Protein AF-0000000084526349 (afdb_homodimer)

InterPro domains:
  IPR029068 Glyoxalase/Bleomycin resistance protein/Dihydroxybiphenyl dioxygenase [G3DSA:3.10.180.10] (2-125)
  IPR029068 Glyoxalase/Bleomycin resistance protein/Dihydroxybiphenyl dioxygenase [SSF54593] (5-124)
  IPR037523 Vicinal oxygen chelate (VOC), core domain [PS51819] (1-124)
  IPR041581 Glyoxalase-like domain, group 6 [PF18029] (4-122)

Structure (mmCIF, N/CA/C/O backbone):
data_AF-0000000084526349-model_v1
#
loop_
_entity.id
_entity.type
_entity.pdbx_description
1 polymer 'Putative enzyme'
#
loop_
_atom_site.group_PDB
_atom_site.id
_atom_site.type_symbol
_atom_site.label_atom_id
_atom_site.label_alt_id
_atom_site.label_comp_id
_atom_site.label_asym_id
_atom_site.label_entity_id
_atom_site.label_seq_id
_atom_site.pdbx_PDB_ins_code
_atom_site.Cartn_x
_atom_site.Cartn_y
_atom_site.Cartn_z
_atom_site.occupancy
_atom_site.B_iso_or_equiv
_atom_site.auth_seq_id
_atom_site.auth_comp_id
_atom_site.auth_asym_id
_atom_site.auth_atom_id
_atom_site.pdbx_PDB_model_num
ATOM 1 N N . MET A 1 1 ? -4.211 15.922 -7.984 1 93.88 1 MET A N 1
ATOM 2 C CA . MET A 1 1 ? -3.645 14.992 -7.008 1 93.88 1 MET A CA 1
ATOM 3 C C . MET A 1 1 ? -2.973 13.812 -7.695 1 93.88 1 MET A C 1
ATOM 5 O O . MET A 1 1 ? -3.432 13.359 -8.75 1 93.88 1 MET A O 1
ATOM 9 N N . LYS A 1 2 ? -1.864 13.344 -7.176 1 95.06 2 LYS A N 1
ATOM 10 C CA . LYS A 1 2 ? -1.176 12.148 -7.641 1 95.06 2 LYS A CA 1
ATOM 11 C C . LYS A 1 2 ? -0.91 11.18 -6.492 1 95.06 2 LYS A C 1
ATOM 13 O O . LYS A 1 2 ? -0.747 11.602 -5.344 1 95.06 2 LYS A O 1
ATOM 18 N N . MET A 1 3 ? -0.932 9.914 -6.789 1 97.25 3 MET A N 1
ATOM 19 C CA . MET A 1 3 ? -0.701 8.883 -5.781 1 97.25 3 MET A CA 1
ATOM 20 C C . MET A 1 3 ? 0.27 7.824 -6.293 1 97.25 3 MET A C 1
ATOM 22 O O . MET A 1 3 ? 0.151 7.367 -7.434 1 97.25 3 MET A O 1
ATOM 26 N N . SER A 1 4 ? 1.256 7.52 -5.531 1 97.38 4 SER A N 1
ATOM 27 C CA . SER A 1 4 ? 2.186 6.434 -5.816 1 97.38 4 SER A CA 1
ATOM 28 C C . SER A 1 4 ? 2.318 5.492 -4.625 1 97.38 4 SER A C 1
ATOM 30 O O . SER A 1 4 ? 1.728 5.73 -3.568 1 97.38 4 SER A O 1
ATOM 32 N N . VAL A 1 5 ? 2.953 4.359 -4.797 1 98.75 5 VAL A N 1
ATOM 33 C CA . VAL A 1 5 ? 3.145 3.371 -3.74 1 98.75 5 VAL A CA 1
ATOM 34 C C . VAL A 1 5 ? 4.633 3.223 -3.436 1 98.75 5 VAL A C 1
ATOM 36 O O . VAL A 1 5 ? 5.461 3.191 -4.348 1 98.75 5 VAL A O 1
ATOM 39 N N . THR A 1 6 ? 4.941 3.152 -2.211 1 98.81 6 THR A N 1
ATOM 40 C CA . THR A 1 6 ? 6.281 2.809 -1.755 1 98.81 6 THR A CA 1
ATOM 41 C C . THR A 1 6 ? 6.25 1.584 -0.846 1 98.81 6 THR A C 1
ATOM 43 O O . THR A 1 6 ? 5.359 1.454 -0.003 1 98.81 6 THR A O 1
ATOM 46 N N . ILE A 1 7 ? 7.172 0.688 -1.01 1 98.94 7 ILE A N 1
ATOM 47 C CA . ILE A 1 7 ? 7.277 -0.54 -0.228 1 98.94 7 ILE A CA 1
ATOM 48 C C . ILE A 1 7 ? 8.617 -0.57 0.507 1 98.94 7 ILE A C 1
ATOM 50 O O . ILE A 1 7 ? 9.672 -0.403 -0.107 1 98.94 7 ILE A O 1
ATOM 54 N N . ASP A 1 8 ? 8.586 -0.773 1.819 1 98.75 8 ASP A N 1
ATOM 55 C CA . ASP A 1 8 ? 9.797 -0.999 2.598 1 98.75 8 ASP A CA 1
ATOM 56 C C . ASP A 1 8 ? 10.375 -2.385 2.324 1 98.75 8 ASP A C 1
ATOM 58 O O . ASP A 1 8 ? 9.648 -3.375 2.297 1 98.75 8 ASP A O 1
ATOM 62 N N . VAL A 1 9 ? 11.633 -2.416 2.146 1 98.81 9 VAL A N 1
ATOM 63 C CA . VAL A 1 9 ? 12.383 -3.666 2.07 1 98.81 9 VAL A CA 1
ATOM 64 C C . VAL A 1 9 ? 13.617 -3.586 2.963 1 98.81 9 VAL A C 1
ATOM 66 O O . VAL A 1 9 ? 14.148 -2.5 3.195 1 98.81 9 VAL A O 1
ATOM 69 N N . PRO A 1 10 ? 14.078 -4.711 3.506 1 98.38 10 PRO A N 1
ATOM 70 C CA . PRO A 1 10 ? 15.273 -4.672 4.348 1 98.38 10 PRO A CA 1
ATOM 71 C C . PRO A 1 10 ? 16.547 -4.449 3.543 1 98.38 10 PRO A C 1
ATOM 73 O O . PRO A 1 10 ? 17.562 -4.008 4.094 1 98.38 10 PRO A O 1
ATOM 76 N N . ASP A 1 11 ? 16.469 -4.801 2.244 1 97.88 11 ASP A N 1
ATOM 77 C CA . ASP A 1 11 ? 17.594 -4.742 1.309 1 97.88 11 ASP A CA 1
ATOM 78 C C . ASP A 1 11 ? 17.109 -4.418 -0.104 1 97.88 11 ASP A C 1
ATOM 80 O O . ASP A 1 11 ? 16.266 -5.121 -0.655 1 97.88 11 ASP A O 1
ATOM 84 N N . LEU A 1 12 ? 17.703 -3.354 -0.682 1 98.5 12 LEU A N 1
ATOM 85 C CA . LEU A 1 12 ? 17.219 -2.902 -1.981 1 98.5 12 LEU A CA 1
ATOM 86 C C . LEU A 1 12 ? 17.5 -3.943 -3.059 1 98.5 12 LEU A C 1
ATOM 88 O O . LEU A 1 12 ? 16.688 -4.148 -3.959 1 98.5 12 LEU A O 1
ATOM 92 N N . SER A 1 13 ? 18.688 -4.555 -2.947 1 98.44 13 SER A N 1
ATOM 93 C CA . SER A 1 13 ? 19.047 -5.555 -3.953 1 98.44 13 SER A CA 1
ATOM 94 C C . SER A 1 13 ? 18.031 -6.699 -3.971 1 98.44 13 SER A C 1
ATOM 96 O O . SER A 1 13 ? 17.62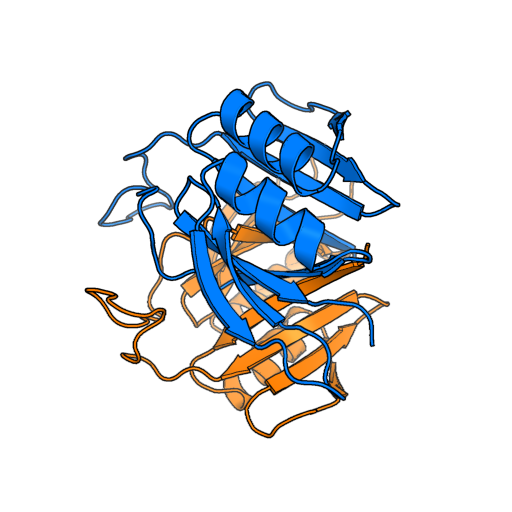5 -7.16 -5.039 1 98.44 13 SER A O 1
ATOM 98 N N . ALA A 1 14 ? 17.656 -7.156 -2.828 1 98.5 14 ALA A N 1
ATOM 99 C CA . ALA A 1 14 ? 16.672 -8.227 -2.727 1 98.5 14 ALA A CA 1
ATOM 100 C C . ALA A 1 14 ? 15.312 -7.773 -3.262 1 98.5 14 ALA A C 1
ATOM 102 O O . ALA A 1 14 ? 14.625 -8.531 -3.945 1 98.5 14 ALA A O 1
ATOM 103 N N . GLY A 1 15 ? 14.898 -6.52 -2.938 1 98.69 15 GLY A N 1
ATOM 104 C CA . GLY A 1 15 ? 13.648 -5.98 -3.439 1 98.69 15 GLY A CA 1
ATOM 105 C C . GLY A 1 15 ? 13.617 -5.848 -4.949 1 98.69 15 GLY A C 1
ATOM 106 O O . GLY A 1 15 ? 12.617 -6.184 -5.59 1 98.69 15 GLY A O 1
ATOM 107 N N . LEU A 1 16 ? 14.727 -5.355 -5.465 1 98.69 16 LEU A N 1
ATOM 108 C CA . LEU A 1 16 ? 14.867 -5.219 -6.91 1 98.69 16 LEU A CA 1
ATOM 109 C C . LEU A 1 16 ? 14.781 -6.578 -7.594 1 98.69 16 LEU A C 1
ATOM 111 O O . LEU A 1 16 ? 14.086 -6.723 -8.602 1 98.69 16 LEU A O 1
ATOM 115 N N . ALA A 1 17 ? 15.477 -7.551 -7.027 1 98.81 17 ALA A N 1
ATOM 116 C CA . ALA A 1 17 ? 15.477 -8.898 -7.598 1 98.81 17 ALA A CA 1
ATOM 117 C C . ALA A 1 17 ? 14.07 -9.484 -7.617 1 98.81 17 ALA A C 1
ATOM 119 O O . ALA A 1 17 ? 13.617 -9.992 -8.648 1 98.81 17 ALA A O 1
ATOM 120 N N . PHE A 1 18 ? 13.375 -9.328 -6.527 1 98.88 18 PHE A N 1
ATOM 121 C CA . PHE A 1 18 ? 12.031 -9.883 -6.457 1 98.88 18 PHE A CA 1
ATOM 122 C C . PHE A 1 18 ? 11.109 -9.195 -7.465 1 98.88 18 PHE A C 1
ATOM 124 O O . PHE A 1 18 ? 10.438 -9.859 -8.25 1 98.88 18 PHE A O 1
ATOM 131 N N . SER A 1 19 ? 11.047 -7.871 -7.457 1 98.75 19 SER A N 1
ATOM 132 C CA . SER A 1 19 ? 10.164 -7.098 -8.32 1 98.75 19 SER A CA 1
ATOM 133 C C . SER A 1 19 ? 10.461 -7.363 -9.797 1 98.75 19 SER A C 1
ATOM 135 O O . SER A 1 19 ? 9.547 -7.418 -10.617 1 98.75 19 SER A O 1
ATOM 137 N N . GLY A 1 20 ? 11.734 -7.457 -10.078 1 98.69 20 GLY A N 1
ATOM 138 C CA . GLY A 1 20 ? 12.141 -7.766 -11.438 1 98.69 20 GLY A CA 1
ATOM 139 C C . GLY A 1 20 ? 11.789 -9.18 -11.867 1 98.69 20 GLY A C 1
ATOM 140 O O . GLY A 1 20 ? 11.156 -9.375 -12.906 1 98.69 20 GLY A O 1
ATOM 141 N N . ASP A 1 21 ? 12.164 -10.18 -11.055 1 98.75 21 ASP A N 1
ATOM 142 C CA . ASP A 1 21 ? 11.977 -11.594 -11.383 1 98.75 21 ASP A CA 1
ATOM 143 C C . ASP A 1 21 ? 10.5 -11.945 -11.492 1 98.75 21 ASP A C 1
ATOM 145 O O . ASP A 1 21 ? 10.102 -12.75 -12.336 1 98.75 21 ASP A O 1
ATOM 149 N N . VAL A 1 22 ? 9.68 -11.367 -10.688 1 98.81 22 VAL A N 1
ATOM 150 C CA . VAL A 1 22 ? 8.289 -11.805 -10.602 1 98.81 22 VAL A CA 1
ATOM 151 C C . VAL A 1 22 ? 7.438 -10.992 -11.578 1 98.81 22 VAL A C 1
ATOM 153 O O . VAL A 1 22 ? 6.578 -11.547 -12.273 1 98.81 22 VAL A O 1
ATOM 156 N N . PHE A 1 23 ? 7.715 -9.625 -11.656 1 98.5 23 PHE A N 1
ATOM 157 C CA . PHE A 1 23 ? 6.766 -8.781 -12.367 1 98.5 23 PHE A CA 1
ATOM 158 C C . PHE A 1 23 ? 7.445 -8.078 -13.539 1 98.5 23 PHE A C 1
ATOM 160 O O . PHE A 1 23 ? 6.777 -7.441 -14.359 1 98.5 23 PHE A O 1
ATOM 167 N N . GLY A 1 24 ? 8.781 -8.109 -13.602 1 98.5 24 GLY A N 1
ATOM 168 C CA . GLY A 1 24 ? 9.5 -7.5 -14.711 1 98.5 24 GLY A CA 1
ATOM 169 C C . GLY A 1 24 ? 9.773 -6.023 -14.5 1 98.5 24 GLY A C 1
ATOM 170 O O . GLY A 1 24 ? 10.062 -5.301 -15.453 1 98.5 24 GLY A O 1
ATOM 171 N N . PHE A 1 25 ? 9.703 -5.547 -13.281 1 98.69 25 PHE A N 1
ATOM 172 C CA . PHE A 1 25 ? 10.031 -4.156 -12.984 1 98.69 25 PHE A CA 1
ATOM 173 C C . PHE A 1 25 ? 11.508 -3.885 -13.242 1 98.69 25 PHE A C 1
ATOM 175 O O . PHE A 1 25 ? 12.352 -4.746 -12.984 1 98.69 25 PHE A O 1
ATOM 182 N N . THR A 1 26 ? 11.781 -2.648 -13.656 1 98.56 26 THR A N 1
ATOM 183 C CA . THR A 1 26 ? 13.156 -2.191 -13.828 1 98.56 26 THR A CA 1
ATOM 184 C C . THR A 1 26 ? 13.375 -0.867 -13.102 1 98.56 26 THR A C 1
ATOM 186 O O . THR A 1 26 ? 12.43 -0.116 -12.867 1 98.56 26 THR A O 1
ATOM 189 N N . GLU A 1 27 ? 14.586 -0.583 -12.703 1 98.62 27 GLU A N 1
ATOM 190 C CA . GLU A 1 27 ? 14.914 0.675 -12.039 1 98.62 27 GLU A CA 1
ATOM 191 C C . GLU A 1 27 ? 14.82 1.851 -13.008 1 98.62 27 GLU A C 1
ATOM 193 O O . GLU A 1 27 ? 15.484 1.858 -14.047 1 98.62 27 GLU A O 1
ATOM 198 N N . ARG A 1 28 ? 14.039 2.744 -12.68 1 98.56 28 ARG A N 1
ATOM 199 C CA . ARG A 1 28 ? 13.891 3.961 -13.469 1 98.56 28 ARG A CA 1
ATOM 200 C C . ARG A 1 28 ? 14.758 5.086 -12.914 1 98.56 28 ARG A C 1
ATOM 202 O O . ARG A 1 28 ? 15.281 5.902 -13.68 1 98.56 28 ARG A O 1
ATOM 209 N N . ALA A 1 29 ? 14.828 5.215 -11.609 1 98.5 29 ALA A N 1
ATOM 210 C CA . ALA A 1 29 ? 15.578 6.273 -10.938 1 98.5 29 ALA A CA 1
ATOM 211 C C . ALA A 1 29 ? 15.969 5.855 -9.523 1 98.5 29 ALA A C 1
ATOM 213 O O . ALA A 1 29 ? 15.383 4.934 -8.953 1 98.5 29 ALA A O 1
ATOM 214 N N . ARG A 1 30 ? 17 6.465 -8.984 1 98.38 30 ARG A N 1
ATOM 215 C CA . ARG A 1 30 ? 17.453 6.32 -7.609 1 98.38 30 ARG A CA 1
ATOM 216 C C . ARG A 1 30 ? 17.781 7.676 -6.996 1 98.38 30 ARG A C 1
ATOM 218 O O . ARG A 1 30 ? 18.953 8.039 -6.859 1 98.38 30 ARG A O 1
ATOM 225 N N . PRO A 1 31 ? 16.703 8.398 -6.609 1 96.81 31 PRO A N 1
ATOM 226 C CA . PRO A 1 31 ? 16.906 9.773 -6.133 1 96.81 31 PRO A CA 1
ATOM 227 C C . PRO A 1 31 ? 17.891 9.844 -4.961 1 96.81 31 PRO A C 1
ATOM 229 O O . PRO A 1 31 ? 18.609 10.836 -4.816 1 96.81 31 PRO A O 1
ATOM 232 N N . ILE A 1 32 ? 17.859 8.875 -4.039 1 97 32 ILE A N 1
ATOM 233 C CA . ILE A 1 32 ? 18.828 8.719 -2.949 1 97 32 ILE A CA 1
ATOM 234 C C . ILE A 1 32 ? 19.25 7.254 -2.842 1 97 32 ILE A C 1
ATOM 236 O O . ILE A 1 32 ? 18.547 6.363 -3.348 1 97 32 ILE A O 1
ATOM 240 N N . PRO A 1 33 ? 20.312 6.914 -2.246 1 98 33 PRO A N 1
ATOM 241 C CA . PRO A 1 33 ? 20.891 5.566 -2.279 1 98 33 PRO A CA 1
ATOM 242 C C . PRO A 1 33 ? 19.953 4.504 -1.725 1 98 33 PRO A C 1
ATOM 244 O O . PRO A 1 33 ? 20.016 3.344 -2.133 1 98 33 PRO A O 1
ATOM 247 N N . VAL A 1 34 ? 19.062 4.867 -0.852 1 98.31 34 VAL A N 1
ATOM 248 C CA . VAL A 1 34 ? 18.25 3.871 -0.15 1 98.31 34 VAL A CA 1
ATOM 249 C C . VAL A 1 34 ? 16.844 3.865 -0.709 1 98.31 34 VAL A C 1
ATOM 251 O O . VAL A 1 34 ? 15.938 3.258 -0.125 1 98.31 34 VAL A O 1
ATOM 254 N N . TYR A 1 35 ? 16.609 4.586 -1.824 1 98.69 35 TYR A N 1
ATOM 255 C CA . TYR A 1 35 ? 15.281 4.668 -2.436 1 98.69 35 TYR A CA 1
ATOM 256 C C . TYR A 1 35 ? 15.367 4.508 -3.947 1 98.69 35 TYR A C 1
ATOM 258 O O . TYR A 1 35 ? 16.125 5.223 -4.613 1 98.69 35 TYR A O 1
ATOM 266 N N . VAL A 1 36 ? 14.578 3.594 -4.543 1 98.81 36 VAL A N 1
ATOM 267 C CA . VAL A 1 36 ? 14.57 3.352 -5.98 1 98.81 36 VAL A CA 1
ATOM 268 C C . VAL A 1 36 ? 13.148 3.449 -6.52 1 98.81 36 VAL A C 1
ATOM 270 O O . VAL A 1 36 ? 12.203 2.998 -5.871 1 98.81 36 VAL A O 1
ATOM 273 N N . VAL A 1 37 ? 12.992 4.062 -7.648 1 98.75 37 VAL A N 1
ATOM 274 C CA . VAL A 1 37 ? 11.734 4.078 -8.391 1 98.75 37 VAL A CA 1
ATOM 275 C C . VAL A 1 37 ? 11.773 3.031 -9.5 1 98.75 37 VAL A C 1
ATOM 277 O O . VAL A 1 37 ? 12.664 3.061 -10.352 1 98.75 37 VAL A O 1
ATOM 280 N N . LEU A 1 38 ? 10.859 2.129 -9.453 1 98.81 38 LEU A N 1
ATOM 281 C CA . LEU A 1 38 ? 10.727 1.08 -10.453 1 98.81 38 LEU A CA 1
ATOM 282 C C . LEU A 1 38 ? 9.656 1.442 -11.477 1 98.81 38 LEU A C 1
ATOM 284 O O . LEU A 1 38 ? 8.766 2.252 -11.195 1 98.81 38 LEU A O 1
ATOM 288 N N . GLU A 1 39 ? 9.812 0.769 -12.617 1 98.5 39 GLU A N 1
ATOM 289 C CA . GLU A 1 39 ? 8.828 1.016 -13.664 1 98.5 39 GLU A CA 1
ATOM 290 C C . GLU A 1 39 ? 8.555 -0.249 -14.477 1 98.5 39 GLU A C 1
ATOM 292 O O . GLU A 1 39 ? 9.477 -1.01 -14.773 1 98.5 39 GLU A O 1
ATOM 297 N N . LYS A 1 40 ? 7.352 -0.554 -14.773 1 97.75 40 LYS A N 1
ATOM 298 C CA . LYS A 1 40 ? 6.895 -1.588 -15.695 1 97.75 40 LYS A CA 1
ATOM 299 C C . LYS A 1 40 ? 5.547 -1.215 -16.312 1 97.75 40 LYS A C 1
ATOM 301 O O . LYS A 1 40 ? 4.586 -0.93 -15.602 1 97.75 40 LYS A O 1
ATOM 306 N N . ASP A 1 41 ? 5.438 -1.139 -17.656 1 96.25 41 ASP A N 1
ATOM 307 C CA . ASP A 1 41 ? 4.188 -0.928 -18.375 1 96.25 41 ASP A CA 1
ATOM 308 C C . ASP A 1 41 ? 3.488 0.345 -17.891 1 96.25 41 ASP A C 1
ATOM 310 O O . ASP A 1 41 ? 2.277 0.346 -17.672 1 96.25 41 ASP A O 1
ATOM 314 N N . GLY A 1 42 ? 4.219 1.407 -17.562 1 95.62 42 GLY A N 1
ATOM 315 C CA . GLY A 1 42 ? 3.662 2.688 -17.156 1 95.62 42 GLY A CA 1
ATOM 316 C C . GLY A 1 42 ? 3.369 2.77 -15.672 1 95.62 42 GLY A C 1
ATOM 317 O O . GLY A 1 42 ? 2.988 3.826 -15.164 1 95.62 42 GLY A O 1
ATOM 318 N N . ILE A 1 43 ? 3.525 1.648 -14.969 1 96.69 43 ILE A N 1
ATOM 319 C CA . ILE A 1 43 ? 3.328 1.61 -13.523 1 96.69 43 ILE A CA 1
ATOM 320 C C . ILE A 1 43 ? 4.637 1.944 -12.812 1 96.69 43 ILE A C 1
ATOM 322 O O . ILE A 1 43 ? 5.699 1.444 -13.195 1 96.69 43 ILE A O 1
ATOM 326 N N . THR A 1 44 ? 4.566 2.822 -11.859 1 97.44 44 THR A N 1
ATOM 327 C CA . THR A 1 44 ? 5.734 3.123 -11.039 1 97.44 44 THR A CA 1
ATOM 328 C C . THR A 1 44 ? 5.523 2.646 -9.609 1 97.44 44 THR A C 1
ATOM 330 O O . THR A 1 44 ? 4.41 2.707 -9.086 1 97.44 44 THR A O 1
ATOM 333 N N . LEU A 1 45 ? 6.582 2.234 -9.008 1 98 45 LEU A N 1
ATOM 334 C CA . LEU A 1 45 ? 6.621 1.702 -7.652 1 98 45 LEU A CA 1
ATOM 335 C C . LEU A 1 45 ? 7.914 2.1 -6.949 1 98 45 LEU A C 1
ATOM 337 O O . LEU A 1 45 ? 9 1.997 -7.531 1 98 45 LEU A O 1
ATOM 341 N N . GLY A 1 46 ? 7.801 2.602 -5.758 1 98.81 46 GLY A N 1
ATOM 342 C CA . GLY A 1 46 ? 8.992 2.902 -4.98 1 98.81 46 GLY A CA 1
ATOM 343 C C . GLY A 1 46 ? 9.414 1.767 -4.062 1 98.81 46 GLY A C 1
ATOM 344 O O . GLY A 1 46 ? 8.562 1.099 -3.471 1 98.81 46 GLY A O 1
ATOM 345 N N . LEU A 1 47 ? 10.641 1.538 -3.957 1 98.94 47 LEU A N 1
ATOM 346 C CA . LEU A 1 47 ? 11.227 0.693 -2.924 1 98.94 47 LEU A CA 1
ATOM 347 C C . LEU A 1 47 ? 12.094 1.518 -1.976 1 98.94 47 LEU A C 1
ATOM 349 O O . LEU A 1 47 ? 12.945 2.293 -2.42 1 98.94 47 LEU A O 1
ATOM 353 N N . MET A 1 48 ? 11.867 1.39 -0.741 1 98.81 48 MET A N 1
ATOM 354 C CA . MET A 1 48 ? 12.633 2.086 0.288 1 98.81 48 MET A CA 1
ATOM 355 C C . MET A 1 48 ? 13.352 1.094 1.195 1 98.81 48 MET A C 1
ATOM 357 O O . MET A 1 48 ? 12.719 0.221 1.793 1 98.81 48 MET A O 1
ATOM 361 N N . GLN A 1 49 ? 14.633 1.253 1.313 1 98.88 49 GLN A N 1
ATOM 362 C CA . GLN A 1 49 ? 15.383 0.406 2.238 1 98.88 49 GLN A CA 1
ATOM 363 C C . GLN A 1 49 ? 15.234 0.896 3.676 1 98.88 49 GLN A C 1
ATOM 365 O O . GLN A 1 49 ? 15.602 2.027 3.994 1 98.88 49 GLN A O 1
ATOM 370 N N . LYS A 1 50 ? 14.633 0.059 4.488 1 98.62 50 LYS A N 1
ATOM 371 C CA . LYS A 1 50 ? 14.547 0.254 5.93 1 98.62 50 LYS A CA 1
ATOM 372 C C . LYS A 1 50 ? 15.031 -0.981 6.684 1 98.62 50 LYS A C 1
ATOM 374 O O . LYS A 1 50 ? 14.516 -2.082 6.477 1 98.62 50 LYS A O 1
ATOM 379 N N . GLU A 1 51 ? 15.898 -0.764 7.59 1 97.94 51 GLU A N 1
ATOM 380 C CA . GLU A 1 51 ? 16.531 -1.89 8.273 1 97.94 51 GLU A CA 1
ATOM 381 C C . GLU A 1 51 ? 15.539 -2.619 9.172 1 97.94 51 GLU A C 1
ATOM 383 O O . GLU A 1 51 ? 14.734 -1.985 9.859 1 97.94 51 GLU A O 1
ATOM 388 N N . ALA A 1 52 ? 15.68 -3.982 9.195 1 98.06 52 ALA A N 1
ATOM 389 C CA . ALA A 1 52 ? 14.922 -4.762 10.172 1 98.06 52 ALA A CA 1
ATOM 390 C C . ALA A 1 52 ? 15.203 -4.289 11.594 1 98.06 52 ALA A C 1
ATOM 392 O O . ALA A 1 52 ? 16.359 -3.988 11.938 1 98.06 52 ALA A O 1
ATOM 393 N N . GLY A 1 53 ? 14.164 -4.176 12.328 1 97.88 53 GLY A N 1
ATOM 394 C CA . GLY A 1 53 ? 14.328 -3.789 13.719 1 97.88 53 GLY A CA 1
ATOM 395 C C . GLY A 1 53 ? 14.289 -2.287 13.93 1 97.88 53 GLY A C 1
ATOM 396 O O . GLY A 1 53 ? 14.133 -1.815 15.062 1 97.88 53 GLY A O 1
ATOM 397 N N . SER A 1 54 ? 14.492 -1.466 12.836 1 97.88 54 SER A N 1
ATOM 398 C CA . SER A 1 54 ? 14.422 -0.015 12.977 1 97.88 54 SER A CA 1
ATOM 399 C C . SER A 1 54 ? 13 0.433 13.328 1 97.88 54 SER A C 1
ATOM 401 O O . SER A 1 54 ? 12.039 -0.274 13.039 1 97.88 54 SER A O 1
ATOM 403 N N . LYS A 1 55 ? 12.836 1.598 13.945 1 97.25 55 LYS A N 1
ATOM 404 C CA . LYS A 1 55 ? 11.531 2.125 14.336 1 97.25 55 LYS A CA 1
ATOM 405 C C . LYS A 1 55 ? 10.758 2.635 13.117 1 97.25 55 LYS A C 1
ATOM 407 O O . LYS A 1 55 ? 11.266 3.465 12.359 1 97.25 55 LYS A O 1
ATOM 412 N N . PRO A 1 56 ? 9.555 2.154 12.938 1 96.88 56 PRO A N 1
ATOM 413 C CA . PRO A 1 56 ? 8.797 2.557 11.75 1 96.88 56 PRO A CA 1
ATOM 414 C C . PRO A 1 56 ? 8.227 3.971 11.859 1 96.88 56 PRO A C 1
ATOM 416 O O . PRO A 1 56 ? 7.91 4.594 10.844 1 96.88 56 PRO A O 1
ATOM 419 N N . PHE A 1 57 ? 8.008 4.449 13.039 1 95.75 57 PHE A N 1
ATOM 420 C CA . PHE A 1 57 ? 7.52 5.789 13.344 1 95.75 57 PHE A CA 1
ATOM 421 C C . PHE A 1 57 ? 7.906 6.203 14.758 1 95.75 57 PHE A C 1
ATOM 423 O O . PHE A 1 57 ? 8.289 5.363 15.57 1 95.75 57 PHE A O 1
ATOM 430 N N . PRO A 1 58 ? 7.855 7.512 15.023 1 93.75 58 PRO A N 1
ATOM 431 C CA . PRO A 1 58 ? 8.219 7.957 16.375 1 93.75 58 PRO A CA 1
ATOM 432 C C . PRO A 1 58 ? 7.367 7.309 17.453 1 93.75 58 PRO A C 1
ATOM 434 O O . PRO A 1 58 ? 6.137 7.309 17.359 1 93.75 58 PRO A O 1
ATOM 437 N N . GLY A 1 59 ? 8.016 6.695 18.453 1 94.44 59 GLY A N 1
ATOM 438 C CA . GLY A 1 59 ? 7.293 6.164 19.594 1 94.44 59 GLY A CA 1
ATOM 439 C C . GLY A 1 59 ? 6.836 4.73 19.391 1 94.44 59 GLY A C 1
ATOM 440 O O . GLY A 1 59 ? 6.195 4.152 20.281 1 94.44 59 GLY A O 1
ATOM 441 N N . ALA A 1 60 ? 7.203 4.156 18.281 1 96.25 60 ALA A N 1
ATOM 442 C CA . ALA A 1 60 ? 6.793 2.781 18.016 1 96.25 60 ALA A CA 1
ATOM 443 C C . ALA A 1 60 ? 7.301 1.838 19.094 1 96.25 60 ALA A C 1
ATOM 445 O O . ALA A 1 60 ? 8.453 1.945 19.531 1 96.25 60 ALA A O 1
ATOM 446 N N . ALA A 1 61 ? 6.438 0.915 19.469 1 94.38 61 ALA A N 1
ATOM 447 C CA . ALA A 1 61 ? 6.797 -0.057 20.484 1 94.38 61 ALA A CA 1
ATOM 448 C C . ALA A 1 61 ? 7.598 -1.215 19.906 1 94.38 61 ALA A C 1
ATOM 450 O O . ALA A 1 61 ? 8.359 -1.878 20.609 1 94.38 61 ALA A O 1
ATOM 451 N N . THR A 1 62 ? 7.371 -1.499 18.641 1 94.12 62 THR A N 1
ATOM 452 C CA . THR A 1 62 ? 8.039 -2.594 17.938 1 94.12 62 THR A CA 1
ATOM 453 C C . THR A 1 62 ? 8.734 -2.09 16.688 1 94.12 62 THR A C 1
ATOM 455 O O . THR A 1 62 ? 8.344 -1.068 16.109 1 94.12 62 THR A O 1
ATOM 458 N N . GLY A 1 63 ? 9.797 -2.723 16.344 1 97.38 63 GLY A N 1
ATOM 459 C CA . GLY A 1 63 ? 10.523 -2.381 15.133 1 97.38 63 GLY A CA 1
ATOM 460 C C . GLY A 1 63 ? 9.969 -3.043 13.891 1 97.38 63 GLY A C 1
ATOM 461 O O . GLY A 1 63 ? 9.062 -3.877 13.977 1 97.38 63 GLY A O 1
ATOM 462 N N . ARG A 1 64 ? 10.469 -2.619 12.797 1 98 64 ARG A N 1
ATOM 463 C CA . ARG A 1 64 ? 10.125 -3.256 11.531 1 98 64 ARG A CA 1
ATOM 464 C C . ARG A 1 64 ? 10.484 -4.738 11.547 1 98 64 ARG A C 1
ATOM 466 O O . ARG A 1 64 ? 11.57 -5.113 11.984 1 98 64 ARG A O 1
ATOM 473 N N . ASP A 1 65 ? 9.539 -5.496 11.141 1 96.5 65 ASP A N 1
ATOM 474 C CA . ASP A 1 65 ? 9.695 -6.945 11.102 1 96.5 65 ASP A CA 1
ATOM 475 C C . ASP A 1 65 ? 9.281 -7.508 9.742 1 96.5 65 ASP A C 1
ATOM 477 O O . ASP A 1 65 ? 8.102 -7.469 9.391 1 96.5 65 ASP A O 1
ATOM 481 N N . TYR A 1 66 ? 10.203 -8.102 9.023 1 98 66 TYR A N 1
ATOM 482 C CA . TYR A 1 66 ? 9.961 -8.508 7.645 1 98 66 TYR A CA 1
ATOM 483 C C . TYR A 1 66 ? 9.547 -9.969 7.574 1 98 66 TYR A C 1
ATOM 485 O O . TYR A 1 66 ? 9.68 -10.609 6.523 1 98 66 TYR A O 1
ATOM 493 N N . ALA A 1 67 ? 9.141 -10.547 8.672 1 97.12 67 ALA A N 1
ATOM 494 C CA . ALA A 1 67 ? 8.344 -11.766 8.617 1 97.12 67 ALA A CA 1
ATOM 495 C C . ALA A 1 67 ? 6.934 -11.477 8.102 1 97.12 67 ALA A C 1
ATOM 497 O O . ALA A 1 67 ? 6.559 -10.32 7.914 1 97.12 67 ALA A O 1
ATOM 498 N N . ARG A 1 68 ? 6.176 -12.523 7.82 1 97.81 68 ARG A N 1
ATOM 499 C CA . ARG A 1 68 ? 4.805 -12.305 7.375 1 97.81 68 ARG A CA 1
ATOM 500 C C . ARG A 1 68 ? 4 -11.531 8.414 1 97.81 68 ARG A C 1
ATOM 502 O O . ARG A 1 68 ? 4.047 -11.859 9.602 1 97.81 68 ARG A O 1
ATOM 509 N N . HIS A 1 69 ? 3.355 -10.547 7.98 1 96.81 69 HIS A N 1
ATOM 510 C CA . HIS A 1 69 ? 2.625 -9.633 8.852 1 96.81 69 HIS A CA 1
ATOM 511 C C . HIS A 1 69 ? 1.346 -9.141 8.188 1 96.81 69 HIS A C 1
ATOM 513 O O . HIS A 1 69 ? 1.14 -9.352 6.992 1 96.81 69 HIS A O 1
ATOM 519 N N . TRP A 1 70 ? 0.451 -8.531 8.969 1 96.88 70 TRP A N 1
ATOM 520 C CA . TRP A 1 70 ? -0.726 -7.848 8.445 1 96.88 70 TRP A CA 1
ATOM 521 C C . TRP A 1 70 ? -0.323 -6.668 7.562 1 96.88 70 TRP A C 1
ATOM 523 O O . TRP A 1 70 ? 0.483 -5.828 7.969 1 96.88 70 TRP A O 1
ATOM 533 N N . THR A 1 71 ? -0.794 -6.691 6.371 1 97.44 71 THR A N 1
ATOM 534 C CA . THR A 1 71 ? -0.535 -5.637 5.398 1 97.44 71 THR A CA 1
ATOM 535 C C . THR A 1 71 ? -1.829 -4.922 5.02 1 97.44 71 THR A C 1
ATOM 537 O O . THR A 1 71 ? -2.4 -5.18 3.959 1 97.44 71 THR A O 1
ATOM 540 N N . PRO A 1 72 ? -2.232 -3.973 5.801 1 98.5 72 PRO A N 1
ATOM 541 C CA . PRO A 1 72 ? -3.547 -3.357 5.594 1 98.5 72 PRO A CA 1
ATOM 542 C C . PRO A 1 72 ? -3.596 -2.48 4.344 1 98.5 72 PRO A C 1
ATOM 544 O O . PRO A 1 72 ? -4.68 -2.176 3.84 1 98.5 72 PRO A O 1
ATOM 547 N N . VAL A 1 73 ? -2.504 -1.956 3.943 1 98.81 73 VAL A N 1
ATOM 548 C CA . VAL A 1 73 ? -2.354 -1.319 2.639 1 98.81 73 VAL A CA 1
ATOM 549 C C . VAL A 1 73 ? -1.594 -2.248 1.696 1 98.81 73 VAL A C 1
ATOM 551 O O . VAL A 1 73 ? -0.459 -2.641 1.981 1 98.81 73 VAL A O 1
ATOM 554 N N . HIS A 1 74 ? -2.285 -2.668 0.661 1 98.81 74 HIS A N 1
ATOM 555 C CA . HIS A 1 74 ? -1.599 -3.596 -0.232 1 98.81 74 HIS A CA 1
ATOM 556 C C . HIS A 1 74 ? -1.968 -3.332 -1.688 1 98.81 74 HIS A C 1
ATOM 558 O O . HIS A 1 74 ? -2.947 -2.641 -1.97 1 98.81 74 HIS A O 1
ATOM 564 N N . VAL A 1 75 ? -1.137 -3.85 -2.58 1 98.75 75 VAL A N 1
ATOM 565 C CA . VAL A 1 75 ? -1.38 -3.674 -4.008 1 98.75 75 VAL A CA 1
ATOM 566 C C . VAL A 1 75 ? -2.105 -4.898 -4.562 1 98.75 75 VAL A C 1
ATOM 568 O O . VAL A 1 75 ? -1.884 -6.02 -4.105 1 98.75 75 VAL A O 1
ATOM 571 N N . ASP A 1 76 ? -2.979 -4.672 -5.453 1 98 76 ASP A N 1
ATOM 572 C CA . ASP A 1 76 ? -3.615 -5.684 -6.293 1 98 76 ASP A CA 1
ATOM 573 C C . ASP A 1 76 ? -3.072 -5.633 -7.719 1 98 76 ASP A C 1
ATOM 575 O O . ASP A 1 76 ? -3.246 -4.633 -8.422 1 98 76 ASP A O 1
ATOM 579 N N . ILE A 1 77 ? -2.477 -6.691 -8.109 1 98.25 77 ILE A N 1
ATOM 580 C CA . ILE A 1 77 ? -1.769 -6.691 -9.383 1 98.25 77 ILE A CA 1
ATOM 581 C C . ILE A 1 77 ? -2.482 -7.613 -10.367 1 98.25 77 ILE A C 1
ATOM 583 O O . ILE A 1 77 ? -2.646 -8.805 -10.102 1 98.25 77 ILE A O 1
ATOM 587 N N . HIS A 1 78 ? -2.879 -7.051 -11.469 1 97.25 78 HIS A N 1
ATOM 588 C CA . HIS A 1 78 ? -3.449 -7.82 -12.57 1 97.25 78 HIS A CA 1
ATOM 589 C C . HIS A 1 78 ? -2.381 -8.195 -13.586 1 97.25 78 HIS A C 1
ATOM 591 O O . HIS A 1 78 ? -1.692 -7.328 -14.125 1 97.25 78 HIS A O 1
ATOM 597 N N . VAL A 1 79 ? -2.285 -9.453 -13.82 1 97.31 79 VAL A N 1
ATOM 598 C CA . VAL A 1 79 ? -1.256 -9.93 -14.742 1 97.31 79 VAL A CA 1
ATOM 599 C C . VAL A 1 79 ? -1.906 -10.68 -15.906 1 97.31 79 VAL A C 1
ATOM 601 O O . VAL A 1 79 ? -3.033 -11.164 -15.789 1 97.31 79 VAL A O 1
ATOM 604 N N . GLU A 1 80 ? -1.182 -10.742 -16.984 1 95.25 80 GLU A N 1
ATOM 605 C CA . GLU A 1 80 ? -1.704 -11.422 -18.172 1 95.25 80 GLU A CA 1
ATOM 606 C C . GLU A 1 80 ? -1.573 -12.938 -18.047 1 95.25 80 GLU A C 1
ATOM 608 O O . GLU A 1 80 ? -2.467 -13.672 -18.469 1 95.25 80 GLU A O 1
ATOM 613 N N . ASP A 1 81 ? -0.438 -13.406 -17.562 1 96.19 81 ASP A N 1
ATOM 614 C CA . ASP A 1 81 ? -0.173 -14.828 -17.391 1 96.19 81 ASP A CA 1
ATOM 615 C C . ASP A 1 81 ? -0.102 -15.195 -15.906 1 96.19 81 ASP A C 1
ATOM 617 O O . ASP A 1 81 ? 0.973 -15.156 -15.305 1 96.19 81 ASP A O 1
ATOM 621 N N . PHE A 1 82 ? -1.22 -15.578 -15.305 1 97.06 82 PHE A N 1
ATOM 622 C CA . PHE A 1 82 ? -1.383 -15.836 -13.883 1 97.06 82 PHE A CA 1
ATOM 623 C C . PHE A 1 82 ? -0.488 -16.984 -13.43 1 97.06 82 PHE A C 1
ATOM 625 O O . PHE A 1 82 ? 0.316 -16.828 -12.508 1 97.06 82 PHE A O 1
ATOM 632 N N . ASP A 1 83 ? -0.537 -18.094 -14.148 1 96.56 83 ASP A N 1
ATOM 633 C CA . ASP A 1 83 ? 0.184 -19.297 -13.75 1 96.56 83 ASP A CA 1
ATOM 634 C C . ASP A 1 83 ? 1.694 -19.078 -13.797 1 96.56 83 ASP A C 1
ATOM 636 O O . ASP A 1 83 ? 2.414 -19.453 -12.875 1 96.56 83 ASP A O 1
ATOM 640 N N . ALA A 1 84 ? 2.146 -18.453 -14.82 1 98.12 84 ALA A N 1
ATOM 641 C CA . ALA A 1 84 ? 3.576 -18.172 -14.93 1 98.12 84 ALA A CA 1
ATOM 642 C C . ALA A 1 84 ? 4.039 -17.234 -13.82 1 98.12 84 ALA A C 1
ATOM 644 O O . ALA A 1 84 ? 5.148 -17.375 -13.305 1 98.12 84 ALA A O 1
ATOM 645 N N . THR A 1 85 ? 3.205 -16.234 -13.5 1 98.31 85 THR A N 1
ATOM 646 C CA . THR A 1 85 ? 3.562 -15.305 -12.438 1 98.31 85 THR A CA 1
ATOM 647 C C . THR A 1 85 ? 3.645 -16.031 -11.094 1 98.31 85 THR A C 1
ATOM 649 O O . THR A 1 85 ? 4.559 -15.773 -10.305 1 98.31 85 THR A O 1
ATOM 652 N N . ILE A 1 86 ? 2.74 -16.922 -10.828 1 98.31 86 ILE A N 1
ATOM 653 C CA . ILE A 1 86 ? 2.752 -17.719 -9.609 1 98.31 86 ILE A CA 1
ATOM 654 C C . ILE A 1 86 ? 4.055 -18.516 -9.523 1 98.31 86 ILE A C 1
ATOM 656 O O . ILE A 1 86 ? 4.699 -18.547 -8.477 1 98.31 86 ILE A O 1
ATOM 660 N N . ASP A 1 87 ? 4.422 -19.094 -10.633 1 98.69 87 ASP A N 1
ATOM 661 C CA . ASP A 1 87 ? 5.66 -19.859 -10.656 1 98.69 87 ASP A CA 1
ATOM 662 C C . ASP A 1 87 ? 6.867 -18.984 -10.352 1 98.69 87 ASP A C 1
ATOM 664 O O . ASP A 1 87 ? 7.727 -19.359 -9.555 1 98.69 87 ASP A O 1
ATOM 668 N N . ARG A 1 88 ? 6.934 -17.812 -10.977 1 98.81 88 ARG A N 1
ATOM 669 C CA . ARG A 1 88 ? 8.023 -16.875 -10.727 1 98.81 88 ARG A CA 1
ATOM 670 C C . ARG A 1 88 ? 8.031 -16.422 -9.266 1 98.81 88 ARG A C 1
ATOM 672 O O . ARG A 1 88 ? 9.094 -16.25 -8.672 1 98.81 88 ARG A O 1
ATOM 679 N N . LEU A 1 89 ? 6.828 -16.203 -8.766 1 98.81 89 LEU A N 1
ATOM 680 C CA . LEU A 1 89 ? 6.684 -15.758 -7.391 1 98.81 89 LEU A CA 1
ATOM 681 C C . LEU A 1 89 ? 7.266 -16.781 -6.418 1 98.81 89 LEU A C 1
ATOM 683 O O . LEU A 1 89 ? 8.055 -16.422 -5.543 1 98.81 89 LEU A O 1
ATOM 687 N N . ARG A 1 90 ? 6.938 -18 -6.578 1 98.62 90 ARG A N 1
ATOM 688 C CA . ARG A 1 90 ? 7.457 -19.062 -5.723 1 9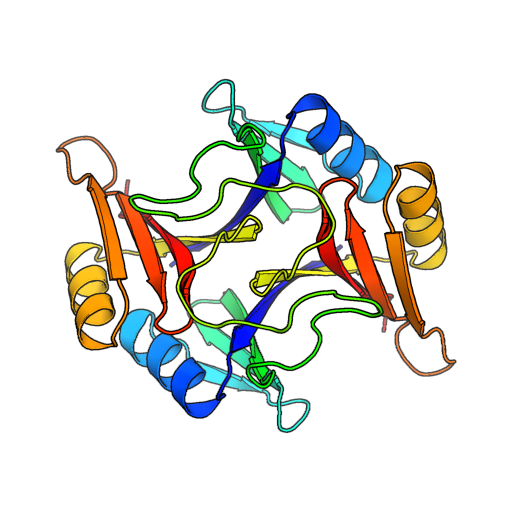8.62 90 ARG A CA 1
ATOM 689 C C . ARG A 1 90 ? 8.969 -19.203 -5.871 1 98.62 90 ARG A C 1
ATOM 691 O O . ARG A 1 90 ? 9.688 -19.328 -4.879 1 98.62 90 ARG A O 1
ATOM 698 N N . ALA A 1 91 ? 9.43 -19.125 -7.062 1 98.75 91 ALA A N 1
ATOM 699 C CA . ALA A 1 91 ? 10.852 -19.266 -7.344 1 98.75 91 ALA A CA 1
ATOM 700 C C . ALA A 1 91 ? 11.648 -18.125 -6.711 1 98.75 91 ALA A C 1
ATOM 702 O O . ALA A 1 91 ? 12.805 -18.312 -6.32 1 98.75 91 ALA A O 1
ATOM 703 N N . ALA A 1 92 ? 10.992 -17.016 -6.605 1 98.75 92 ALA A N 1
ATOM 704 C CA . ALA A 1 92 ? 11.672 -15.82 -6.098 1 98.75 92 ALA A CA 1
ATOM 705 C C . ALA A 1 92 ? 11.555 -15.727 -4.582 1 98.75 92 ALA A C 1
ATOM 707 O O . ALA A 1 92 ? 11.977 -14.734 -3.98 1 98.75 92 ALA A O 1
ATOM 708 N N . GLY A 1 93 ? 10.93 -16.719 -3.984 1 98.44 93 GLY A N 1
ATOM 709 C CA . GLY A 1 93 ? 10.883 -16.75 -2.531 1 98.44 93 GLY A CA 1
ATOM 710 C C . GLY A 1 93 ? 9.602 -16.172 -1.961 1 98.44 93 GLY A C 1
ATOM 711 O O . GLY A 1 93 ? 9.477 -16.016 -0.744 1 98.44 93 GLY A O 1
ATOM 712 N N . GLY A 1 94 ? 8.617 -15.812 -2.836 1 98.62 94 GLY A N 1
ATOM 713 C CA . GLY A 1 94 ? 7.316 -15.375 -2.363 1 98.62 94 GLY A CA 1
ATOM 714 C C . GLY A 1 94 ? 6.434 -16.516 -1.893 1 98.62 94 GLY A C 1
ATOM 715 O O . GLY A 1 94 ? 6.77 -17.688 -2.082 1 98.62 94 GLY A O 1
ATOM 716 N N . THR A 1 95 ? 5.375 -16.141 -1.236 1 98.12 95 THR A N 1
ATOM 717 C CA . THR A 1 95 ? 4.418 -17.109 -0.717 1 98.12 95 THR A CA 1
ATOM 718 C C . THR A 1 95 ? 3.059 -16.953 -1.394 1 98.12 95 THR A C 1
ATOM 720 O O . THR A 1 95 ? 2.605 -15.828 -1.623 1 98.12 95 THR A O 1
ATOM 723 N N . VAL A 1 96 ? 2.449 -18.016 -1.74 1 98.12 96 VAL A N 1
ATOM 724 C CA . VAL A 1 96 ? 1.055 -18.062 -2.162 1 98.12 96 VAL A CA 1
ATOM 725 C C . VAL A 1 96 ? 0.201 -18.672 -1.055 1 98.12 96 VAL A C 1
ATOM 727 O O . VAL A 1 96 ? 0.281 -19.875 -0.794 1 98.12 96 VAL A O 1
ATOM 730 N N . GLU A 1 97 ? -0.58 -17.906 -0.491 1 97.62 97 GLU A N 1
ATOM 731 C CA . GLU A 1 97 ? -1.31 -18.344 0.698 1 97.62 97 GLU A CA 1
ATOM 732 C C . GLU A 1 97 ? -2.623 -19.016 0.325 1 97.62 97 GLU A C 1
ATOM 734 O O . GLU A 1 97 ? -3.02 -20 0.954 1 97.62 97 GLU A O 1
ATOM 739 N N . GLN A 1 98 ? -3.307 -18.344 -0.577 1 96.44 98 GLN A N 1
ATOM 740 C CA . GLN A 1 98 ? -4.566 -18.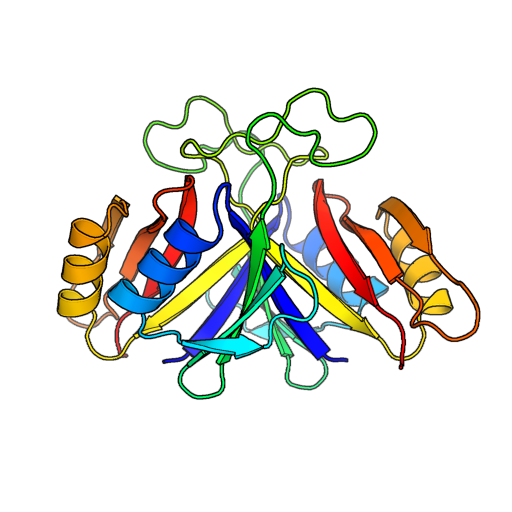844 -1.125 1 96.44 98 GLN A CA 1
ATOM 741 C C . GLN A 1 98 ? -4.648 -18.594 -2.629 1 96.44 98 GLN A C 1
ATOM 743 O O . GLN A 1 98 ? -4.125 -17.594 -3.125 1 96.44 98 GLN A O 1
ATOM 748 N N . GLU A 1 99 ? -5.199 -19.547 -3.268 1 95.81 99 GLU A N 1
ATOM 749 C CA . GLU A 1 99 ? -5.352 -19.453 -4.715 1 95.81 99 GLU A CA 1
ATOM 750 C C . GLU A 1 99 ? -6.719 -19.969 -5.16 1 95.81 99 GLU A C 1
ATOM 752 O O . GLU A 1 99 ? -7.18 -21.016 -4.688 1 95.81 99 GLU A O 1
ATOM 757 N N . TRP A 1 100 ? -7.363 -19.172 -5.945 1 93.75 100 TRP A N 1
ATOM 758 C CA . TRP A 1 100 ? -8.617 -19.562 -6.586 1 93.75 100 TRP A CA 1
ATOM 759 C C . TRP A 1 100 ? -8.492 -19.5 -8.102 1 93.75 100 TRP A C 1
ATOM 761 O O . TRP A 1 100 ? -8.25 -18.438 -8.68 1 93.75 100 TRP A O 1
ATOM 771 N N . ASN A 1 101 ? -8.555 -20.594 -8.656 1 88.06 101 ASN A N 1
ATOM 772 C CA . ASN A 1 101 ? -8.477 -20.703 -10.109 1 88.06 101 ASN A CA 1
ATOM 773 C C . ASN A 1 101 ? -9.648 -21.5 -10.672 1 88.06 101 ASN A C 1
ATOM 775 O O . ASN A 1 101 ? -9.453 -22.594 -11.211 1 88.06 101 ASN A O 1
ATOM 779 N N . THR A 1 102 ? -10.883 -20.922 -10.422 1 84.31 102 THR A N 1
ATOM 780 C CA . THR A 1 102 ? -12.109 -21.578 -10.875 1 84.31 102 THR A CA 1
ATOM 781 C C . THR A 1 102 ? -12.5 -21.062 -12.258 1 84.31 102 THR A C 1
ATOM 783 O O . THR A 1 102 ? -12.508 -19.859 -12.508 1 84.31 102 THR A O 1
ATOM 786 N N . PRO A 1 103 ? -12.875 -22.062 -13.07 1 82.12 103 PRO A N 1
ATOM 787 C CA . PRO A 1 103 ? -13.312 -21.641 -14.406 1 82.12 103 PRO A CA 1
ATOM 788 C C . PRO A 1 103 ? -14.461 -20.641 -14.359 1 82.12 103 PRO A C 1
ATOM 790 O O . PRO A 1 103 ? -15.359 -20.75 -13.516 1 82.12 103 PRO A O 1
ATOM 793 N N . GLY A 1 104 ? -14.414 -19.484 -15.227 1 82.94 104 GLY A N 1
ATOM 794 C CA . GLY A 1 104 ? -15.469 -18.484 -15.32 1 82.94 104 GLY A CA 1
ATOM 795 C C . GLY A 1 104 ? -15.211 -17.266 -14.461 1 82.94 104 GLY A C 1
ATOM 796 O O . GLY A 1 104 ? -15.961 -16.281 -14.523 1 82.94 104 GLY A O 1
ATOM 797 N N . ARG A 1 105 ? -14.281 -17.453 -13.586 1 85.62 105 ARG A N 1
ATOM 798 C CA . ARG A 1 105 ? -13.883 -16.312 -12.758 1 85.62 105 ARG A CA 1
ATOM 799 C C . ARG A 1 105 ? -12.406 -16 -12.922 1 85.62 105 ARG A C 1
ATOM 801 O O . ARG A 1 105 ? -11.602 -16.891 -13.211 1 85.62 105 ARG A O 1
ATOM 808 N N . PRO A 1 106 ? -12.047 -14.766 -12.789 1 91.81 106 PRO A N 1
ATOM 809 C CA . PRO A 1 106 ? -10.609 -14.484 -12.852 1 91.81 106 PRO A CA 1
ATOM 810 C C . PRO A 1 106 ? -9.82 -15.203 -11.766 1 91.81 106 PRO A C 1
ATOM 812 O O . PRO A 1 106 ? -10.227 -15.219 -10.602 1 91.81 106 PRO A O 1
ATOM 815 N N . ALA A 1 107 ? -8.805 -15.891 -12.188 1 96.12 107 ALA A N 1
ATOM 816 C CA . ALA A 1 107 ? -7.914 -16.484 -11.195 1 96.12 107 ALA A CA 1
ATOM 817 C C . ALA A 1 107 ? -7.422 -15.445 -10.195 1 96.12 107 ALA A C 1
ATOM 819 O O . ALA A 1 107 ? -7.109 -14.312 -10.578 1 96.12 107 ALA A O 1
ATOM 820 N N . THR A 1 108 ? -7.371 -15.781 -8.914 1 97.62 108 THR A N 1
ATOM 821 C CA . THR A 1 108 ? -6.988 -14.859 -7.844 1 97.62 108 THR A CA 1
ATOM 822 C C . THR A 1 108 ? -6.125 -15.57 -6.805 1 97.62 108 THR A C 1
ATOM 824 O O . THR A 1 108 ? -6.34 -16.75 -6.516 1 97.62 108 THR A O 1
ATOM 827 N N . ALA A 1 109 ? -5.141 -14.898 -6.305 1 98.38 109 ALA A N 1
ATOM 828 C CA . ALA A 1 109 ? -4.312 -15.438 -5.227 1 98.38 109 ALA A CA 1
ATOM 829 C C . ALA A 1 109 ? -3.967 -14.352 -4.207 1 98.38 109 ALA A C 1
ATOM 831 O O . ALA A 1 109 ? -3.748 -13.195 -4.57 1 98.38 109 ALA A O 1
ATOM 832 N N . PHE A 1 110 ? -4.02 -14.703 -2.953 1 98.62 110 PHE A N 1
ATOM 833 C CA . PHE A 1 110 ? -3.4 -13.922 -1.888 1 98.62 110 PHE A CA 1
ATOM 834 C C . PHE A 1 110 ? -1.957 -14.352 -1.666 1 98.62 11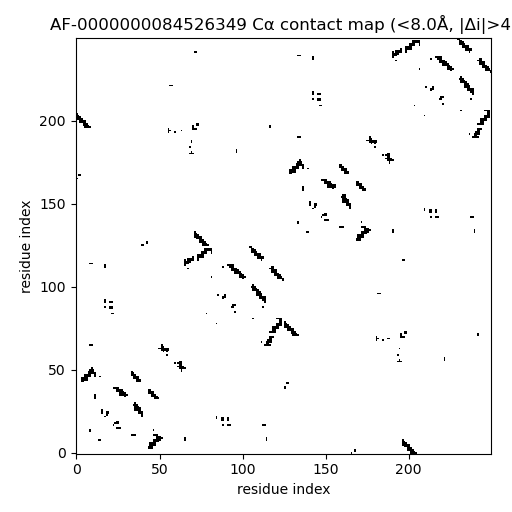0 PHE A C 1
ATOM 836 O O . PHE A 1 110 ? -1.688 -15.531 -1.419 1 98.62 110 PHE A O 1
ATOM 843 N N . CYS A 1 111 ? -1.081 -13.406 -1.792 1 98.81 111 CYS A N 1
ATOM 844 C CA . CYS A 1 111 ? 0.344 -13.719 -1.796 1 98.81 111 CYS A CA 1
ATOM 845 C C . CYS A 1 111 ? 1.101 -12.82 -0.827 1 98.81 111 CYS A C 1
ATOM 847 O O . CYS A 1 111 ? 0.53 -11.875 -0.277 1 98.81 111 CYS A O 1
ATOM 849 N N . ALA A 1 112 ? 2.355 -13.109 -0.621 1 98.81 112 ALA A N 1
ATOM 850 C CA . ALA A 1 112 ? 3.303 -12.234 0.071 1 98.81 112 ALA A CA 1
ATOM 851 C C . ALA A 1 112 ? 4.668 -12.266 -0.608 1 98.81 112 ALA A C 1
ATOM 853 O O . ALA A 1 112 ? 5.094 -13.305 -1.12 1 98.81 112 ALA A O 1
ATOM 854 N N . ASP A 1 113 ? 5.309 -11.133 -0.598 1 98.81 113 ASP A N 1
ATOM 855 C CA . ASP A 1 113 ? 6.699 -11.117 -1.045 1 98.81 113 ASP A CA 1
ATOM 856 C C . ASP A 1 113 ? 7.625 -11.703 0.021 1 98.81 113 ASP A C 1
ATOM 858 O O . ASP A 1 113 ? 7.176 -12.062 1.11 1 98.81 113 ASP A O 1
ATOM 862 N N . PRO A 1 114 ? 8.922 -11.867 -0.215 1 98.62 114 PRO A N 1
ATOM 863 C CA . PRO A 1 114 ? 9.828 -12.508 0.748 1 98.62 114 PRO A CA 1
ATOM 864 C C . PRO A 1 114 ? 10 -11.688 2.023 1 98.62 114 PRO A C 1
ATOM 866 O O . PRO A 1 114 ? 10.586 -12.172 2.998 1 98.62 114 PRO A O 1
ATOM 869 N N . PHE A 1 115 ? 9.508 -10.461 2.057 1 98.69 115 PHE A N 1
ATOM 870 C CA . PHE A 1 115 ? 9.688 -9.547 3.178 1 98.69 115 PHE A CA 1
ATOM 871 C C . PHE A 1 115 ? 8.422 -9.461 4.02 1 98.69 115 PHE A C 1
ATOM 873 O O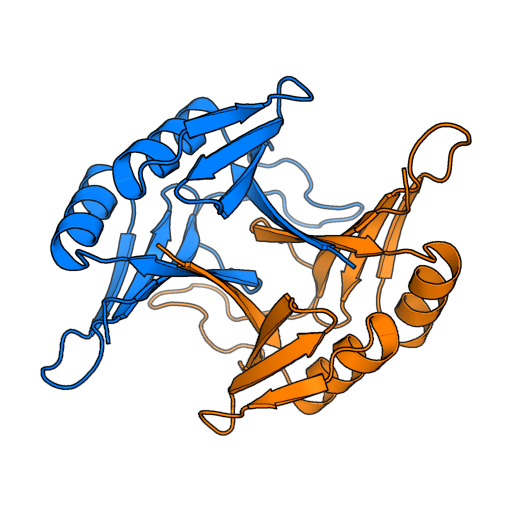 . PHE A 1 115 ? 8.312 -8.617 4.91 1 98.69 115 PHE A O 1
ATOM 880 N N . GLY A 1 116 ? 7.457 -10.289 3.623 1 98.19 116 GLY A N 1
ATOM 881 C CA . GLY A 1 116 ? 6.258 -10.422 4.438 1 98.19 116 GLY A CA 1
ATOM 882 C C . GLY A 1 116 ? 5.141 -9.492 4.008 1 98.19 116 GLY A C 1
ATOM 883 O O . GLY A 1 116 ? 4.066 -9.484 4.609 1 98.19 116 GLY A O 1
ATOM 884 N N . ASN A 1 117 ? 5.344 -8.703 2.986 1 98.56 117 ASN A N 1
ATOM 885 C CA . ASN A 1 117 ? 4.309 -7.801 2.492 1 98.56 117 ASN A CA 1
ATOM 886 C C . ASN A 1 117 ? 3.281 -8.539 1.64 1 98.56 117 ASN A C 1
ATOM 888 O O . ASN A 1 117 ? 3.627 -9.125 0.611 1 98.56 117 ASN A O 1
ATOM 892 N N . GLY A 1 118 ? 2.047 -8.469 2.088 1 98.56 118 GLY A N 1
ATOM 893 C CA . GLY A 1 118 ? 0.977 -9.141 1.366 1 98.56 118 GLY A CA 1
ATOM 894 C C . GLY A 1 118 ? 0.497 -8.359 0.154 1 98.56 118 GLY A C 1
ATOM 895 O O . GLY A 1 118 ? 0.524 -7.129 0.149 1 98.56 118 GLY A O 1
ATOM 896 N N . PHE A 1 119 ? 0.041 -9.055 -0.86 1 98.81 119 PHE A N 1
ATOM 897 C CA . PHE A 1 119 ? -0.563 -8.477 -2.053 1 98.81 119 PHE A CA 1
ATOM 898 C C . PHE A 1 119 ? -1.486 -9.477 -2.736 1 98.81 119 PHE A C 1
ATOM 900 O O . PHE A 1 119 ? -1.453 -10.672 -2.428 1 98.81 119 PHE A O 1
ATOM 907 N N . CYS A 1 120 ? -2.301 -8.992 -3.613 1 98.56 120 CYS A N 1
ATOM 908 C CA . CYS A 1 120 ? -3.199 -9.844 -4.379 1 98.56 120 CYS A CA 1
ATOM 909 C C . CYS A 1 120 ? -2.76 -9.938 -5.836 1 98.56 120 CYS A C 1
ATOM 911 O O . CYS A 1 120 ? -2.311 -8.945 -6.414 1 98.56 120 CYS A O 1
ATOM 913 N N . LEU A 1 121 ? -2.898 -11.094 -6.332 1 98.5 121 LEU A N 1
ATOM 914 C CA . LEU A 1 121 ? -2.646 -11.367 -7.742 1 98.5 121 LEU A CA 1
ATOM 915 C C . LEU A 1 121 ? -3.93 -11.781 -8.453 1 98.5 121 LEU A C 1
ATOM 917 O O . LEU A 1 121 ? -4.652 -12.664 -7.977 1 98.5 121 LEU A O 1
ATOM 921 N N . MET A 1 122 ? -4.207 -11.094 -9.523 1 97.06 122 MET A N 1
ATOM 922 C CA . MET A 1 122 ? -5.402 -11.414 -10.289 1 97.06 122 MET A CA 1
ATOM 923 C C . MET A 1 122 ? -5.051 -11.727 -11.742 1 97.06 122 MET A C 1
ATOM 925 O O . MET A 1 122 ? -4.215 -11.055 -12.344 1 97.06 122 MET A O 1
ATOM 929 N N . GLY A 1 123 ? -5.648 -12.727 -12.258 1 96 123 GLY A N 1
ATOM 930 C CA . GLY A 1 123 ? -5.535 -13.055 -13.672 1 96 123 GLY A CA 1
ATOM 931 C C . GLY A 1 123 ? -6.484 -12.258 -14.547 1 96 123 GLY A C 1
ATOM 932 O O . GLY A 1 123 ? -7.188 -11.375 -14.062 1 96 123 GLY A O 1
ATOM 933 N N . PRO A 1 124 ? -6.359 -12.547 -15.914 1 90.31 124 PRO A N 1
ATOM 934 C CA . PRO A 1 124 ? -7.211 -11.82 -16.859 1 90.31 124 PRO A CA 1
ATOM 935 C C . PRO A 1 124 ? -8.695 -12.148 -16.688 1 90.31 124 PRO A C 1
ATOM 937 O O . PRO A 1 124 ? -9.039 -13.25 -16.266 1 90.31 124 PRO A O 1
ATOM 940 N N . ARG A 1 125 ? -9.594 -11.18 -16.969 1 76.62 125 ARG A N 1
ATOM 941 C CA . ARG A 1 125 ? -11.039 -11.391 -16.953 1 76.62 125 ARG A CA 1
ATOM 942 C C . ARG A 1 125 ? -11.516 -12.031 -18.25 1 76.62 125 ARG A C 1
ATOM 944 O O . ARG A 1 125 ? -10.906 -11.836 -19.312 1 76.62 125 ARG A O 1
ATOM 951 N N . MET B 1 1 ? -0.021 -5.148 -17.609 1 94.25 1 MET B N 1
ATOM 952 C CA . MET B 1 1 ? -0.181 -5.262 -16.156 1 94.25 1 MET B CA 1
ATOM 953 C C . MET B 1 1 ? -0.877 -4.027 -15.594 1 94.25 1 MET B C 1
ATOM 955 O O . MET B 1 1 ? -0.684 -2.918 -16.094 1 94.25 1 MET B O 1
ATOM 959 N N . LYS B 1 2 ? -1.755 -4.184 -14.617 1 95.12 2 LYS B N 1
ATOM 960 C CA . LYS B 1 2 ? -2.393 -3.092 -13.883 1 95.12 2 LYS B CA 1
ATOM 961 C C . LYS B 1 2 ? -2.203 -3.256 -12.383 1 95.12 2 LYS B C 1
ATOM 963 O O . LYS B 1 2 ? -2.1 -4.379 -11.883 1 95.12 2 LYS B O 1
ATOM 968 N N . MET B 1 3 ? -2.109 -2.172 -11.711 1 97.19 3 MET B N 1
ATOM 969 C CA . MET B 1 3 ? -1.922 -2.188 -10.266 1 97.19 3 MET B CA 1
ATOM 970 C C . MET B 1 3 ? -2.867 -1.205 -9.578 1 97.19 3 MET B C 1
ATOM 972 O O . MET B 1 3 ? -3.025 -0.071 -10.039 1 97.19 3 MET B O 1
ATOM 976 N N . SER B 1 4 ? -3.543 -1.646 -8.578 1 97.44 4 SER B N 1
ATOM 977 C CA . SER B 1 4 ? -4.379 -0.793 -7.738 1 97.44 4 SER B CA 1
ATOM 978 C C . SER B 1 4 ? -4.051 -0.979 -6.262 1 97.44 4 SER B C 1
ATOM 980 O O . SER B 1 4 ? -3.223 -1.821 -5.906 1 97.44 4 SER B O 1
ATOM 982 N N . VAL B 1 5 ? -4.566 -0.128 -5.41 1 98.75 5 VAL B N 1
ATOM 983 C CA . VAL B 1 5 ? -4.324 -0.196 -3.973 1 98.75 5 VAL B CA 1
ATOM 984 C C . VAL B 1 5 ? -5.633 -0.483 -3.238 1 98.75 5 VAL B C 1
ATOM 986 O O . VAL B 1 5 ? -6.676 0.079 -3.578 1 98.75 5 VAL B O 1
ATOM 989 N N . THR B 1 6 ? -5.562 -1.316 -2.289 1 98.88 6 THR B N 1
ATOM 990 C CA . THR B 1 6 ? -6.668 -1.559 -1.366 1 98.88 6 THR B CA 1
ATOM 991 C C . THR B 1 6 ? -6.227 -1.324 0.076 1 98.88 6 THR B C 1
ATOM 993 O O . THR B 1 6 ? -5.121 -1.711 0.463 1 98.88 6 THR B O 1
ATOM 996 N N . ILE B 1 7 ? -7.051 -0.702 0.851 1 98.94 7 ILE B N 1
ATOM 997 C CA . ILE B 1 7 ? -6.781 -0.396 2.252 1 98.94 7 ILE B CA 1
ATOM 998 C C . ILE B 1 7 ? -7.84 -1.049 3.137 1 98.94 7 ILE B C 1
ATOM 1000 O O . ILE B 1 7 ? -9.039 -0.871 2.912 1 98.94 7 ILE B O 1
ATOM 1004 N N . ASP B 1 8 ? -7.402 -1.812 4.141 1 98.75 8 ASP B N 1
ATOM 1005 C CA . ASP B 1 8 ? -8.312 -2.346 5.152 1 98.75 8 ASP B CA 1
ATOM 1006 C C . ASP B 1 8 ? -8.773 -1.248 6.105 1 98.75 8 ASP B C 1
ATOM 1008 O O . ASP B 1 8 ? -7.969 -0.443 6.574 1 98.75 8 ASP B O 1
ATOM 1012 N N . VAL B 1 9 ? -10.023 -1.26 6.371 1 98.81 9 VAL B N 1
ATOM 1013 C CA . VAL B 1 9 ? -10.609 -0.415 7.41 1 98.81 9 VAL B CA 1
ATOM 1014 C C . VAL B 1 9 ? -11.539 -1.245 8.289 1 98.81 9 VAL B C 1
ATOM 1016 O O . VAL B 1 9 ? -12.117 -2.238 7.832 1 98.81 9 VAL B O 1
ATOM 1019 N N . PRO B 1 10 ? -11.688 -0.882 9.562 1 98.38 10 PRO B N 1
ATOM 1020 C CA . PRO B 1 10 ? -12.594 -1.643 10.43 1 98.38 10 PRO B CA 1
ATOM 1021 C C . PRO B 1 10 ? -14.07 -1.391 10.109 1 98.38 10 PRO B C 1
ATOM 1023 O O . PRO B 1 10 ? -14.93 -2.211 10.445 1 98.38 10 PRO B O 1
ATOM 1026 N N . ASP B 1 11 ? -14.312 -0.221 9.492 1 97.88 11 ASP B N 1
ATOM 1027 C CA . ASP B 1 11 ? -15.656 0.258 9.156 1 97.88 11 ASP B CA 1
ATOM 1028 C C . ASP B 1 11 ? -15.641 1.072 7.867 1 97.88 11 ASP B C 1
ATOM 1030 O O . ASP B 1 11 ? -14.906 2.057 7.754 1 97.88 11 ASP B O 1
ATOM 1034 N N . LEU B 1 12 ? -16.5 0.653 6.895 1 98.5 12 LEU B N 1
ATOM 1035 C CA . LEU B 1 12 ? -16.469 1.302 5.586 1 98.5 12 LEU B CA 1
ATOM 1036 C C . LEU B 1 12 ? -16.922 2.754 5.688 1 98.5 12 LEU B C 1
ATOM 1038 O O . LEU B 1 12 ? -16.375 3.629 5.008 1 98.5 12 LEU B O 1
ATOM 1042 N N . SER B 1 13 ? -17.938 2.965 6.523 1 98.44 13 SER B N 1
ATOM 1043 C CA . SER B 1 13 ? -18.438 4.328 6.66 1 98.44 13 SER B CA 1
ATOM 1044 C C . SER B 1 13 ? -17.359 5.27 7.164 1 98.44 13 SER B C 1
ATOM 1046 O O . SER B 1 13 ? -17.219 6.391 6.664 1 98.44 13 SER B O 1
ATOM 1048 N N . ALA B 1 14 ? -16.625 4.84 8.125 1 98.5 14 ALA B N 1
ATOM 1049 C CA . ALA B 1 14 ? -15.523 5.648 8.656 1 98.5 14 ALA B CA 1
ATOM 1050 C C . ALA B 1 14 ? -14.445 5.867 7.605 1 98.5 14 ALA B C 1
ATOM 1052 O O . ALA B 1 14 ? -13.891 6.965 7.492 1 98.5 14 ALA B O 1
ATOM 1053 N N . GLY B 1 15 ? -14.102 4.793 6.84 1 98.69 15 GLY B N 1
ATOM 1054 C CA . GLY B 1 15 ? -13.117 4.914 5.773 1 98.69 15 GLY B CA 1
ATOM 1055 C C . GLY B 1 15 ? -13.539 5.879 4.684 1 98.69 15 GLY B C 1
ATOM 1056 O O . GLY B 1 15 ? -12.727 6.684 4.215 1 98.69 15 GLY B O 1
ATOM 1057 N N . LEU B 1 16 ? -14.797 5.77 4.312 1 98.69 16 LEU B N 1
ATOM 1058 C CA . LEU B 1 16 ? -15.359 6.668 3.311 1 98.69 16 LEU B CA 1
ATOM 1059 C C . LEU B 1 16 ? -15.305 8.117 3.785 1 98.69 16 LEU B C 1
ATOM 1061 O O . LEU B 1 16 ? -14.922 9.008 3.027 1 98.69 16 LEU B O 1
ATOM 1065 N N . ALA B 1 17 ? -15.695 8.32 5.012 1 98.81 17 ALA B N 1
ATOM 1066 C CA . ALA B 1 17 ? -15.695 9.664 5.578 1 98.81 17 ALA B CA 1
ATOM 1067 C C . ALA B 1 17 ? -14.297 10.266 5.574 1 98.81 17 ALA B C 1
ATOM 1069 O O . ALA B 1 17 ? -14.102 11.398 5.125 1 98.81 17 ALA B O 1
ATOM 1070 N N . PHE B 1 18 ? -13.336 9.477 6 1 98.88 18 PHE B N 1
ATOM 1071 C CA . PHE B 1 18 ? -11.969 9.984 6.047 1 98.88 18 PHE B CA 1
ATOM 1072 C C . PHE B 1 18 ? -11.461 10.305 4.645 1 98.88 18 PHE B C 1
ATOM 1074 O O . PHE B 1 18 ? -10.969 11.406 4.398 1 98.88 18 PHE B O 1
ATOM 1081 N N . SER B 1 19 ? -11.57 9.367 3.717 1 98.75 19 SER B N 1
ATOM 1082 C CA . SER B 1 19 ? -11.07 9.539 2.357 1 98.75 19 SER B CA 1
ATOM 1083 C C . SER B 1 19 ? -11.742 10.719 1.661 1 98.75 19 SER B C 1
ATOM 1085 O O . SER B 1 19 ? -11.102 11.438 0.897 1 98.75 19 SER B O 1
ATOM 1087 N N . GLY B 1 20 ? -13.016 10.828 1.901 1 98.69 20 GLY B N 1
ATOM 1088 C CA . GLY B 1 20 ? -13.766 11.945 1.341 1 98.69 20 GLY B CA 1
ATOM 1089 C C . GLY B 1 20 ? -13.383 13.289 1.946 1 98.69 20 GLY B C 1
ATOM 1090 O O . GLY B 1 20 ? -13.055 14.234 1.224 1 98.69 20 GLY B O 1
ATOM 1091 N N . ASP B 1 21 ? -13.367 13.383 3.273 1 98.75 21 ASP B N 1
ATOM 1092 C CA . ASP B 1 21 ? -13.125 14.633 3.988 1 98.75 21 ASP B CA 1
ATOM 1093 C C . ASP B 1 21 ? -11.703 15.133 3.742 1 98.75 21 ASP B C 1
ATOM 1095 O O . ASP B 1 21 ? -11.469 16.344 3.645 1 98.75 21 ASP B O 1
ATOM 1099 N N . VAL B 1 22 ? -10.758 14.25 3.643 1 98.81 22 VAL B N 1
ATOM 1100 C CA . VAL B 1 22 ? -9.359 14.664 3.602 1 98.81 22 VAL B CA 1
ATOM 1101 C C . VAL B 1 22 ? -8.93 14.883 2.154 1 98.81 22 VAL B C 1
ATOM 1103 O O . VAL B 1 22 ? -8.234 15.859 1.845 1 98.81 22 VAL B O 1
ATOM 1106 N N . PHE B 1 23 ? -9.375 13.945 1.235 1 98.5 23 PHE B N 1
ATOM 1107 C CA . PHE B 1 23 ? -8.781 13.961 -0.094 1 98.5 23 PHE B CA 1
ATOM 1108 C C . PHE B 1 23 ? -9.836 14.203 -1.162 1 98.5 23 PHE B C 1
ATOM 1110 O O . PHE B 1 23 ? -9.516 14.406 -2.334 1 98.5 23 PHE B O 1
ATOM 1117 N N . GLY B 1 24 ? -11.125 14.117 -0.802 1 98.5 24 GLY B N 1
ATOM 1118 C CA . GLY B 1 24 ? -12.203 14.375 -1.75 1 98.5 24 GLY B CA 1
ATOM 1119 C C . GLY B 1 24 ? -12.578 13.148 -2.568 1 98.5 24 GLY B C 1
ATOM 1120 O O . GLY B 1 24 ? -13.211 13.273 -3.617 1 98.5 24 GLY B O 1
ATOM 1121 N N . PHE B 1 25 ? -12.203 11.961 -2.113 1 98.69 25 PHE B N 1
ATOM 1122 C CA . PHE B 1 25 ? -12.602 10.734 -2.795 1 98.69 25 PHE B CA 1
ATOM 1123 C C . PHE B 1 25 ? -14.109 10.547 -2.73 1 98.69 25 PHE B C 1
ATOM 1125 O O . PHE B 1 25 ? -14.742 10.875 -1.725 1 98.69 25 PHE B O 1
ATOM 1132 N N . THR B 1 26 ? -14.641 9.938 -3.799 1 98.5 26 THR B N 1
ATOM 1133 C CA . THR B 1 26 ? -16.047 9.57 -3.836 1 98.5 26 THR B CA 1
ATOM 1134 C C . THR B 1 26 ? -16.219 8.102 -4.223 1 98.5 26 THR B C 1
ATOM 1136 O O . THR B 1 26 ? -15.336 7.523 -4.863 1 98.5 26 THR B O 1
ATOM 1139 N N . GLU B 1 27 ? -17.297 7.469 -3.805 1 98.56 27 GLU B N 1
ATOM 1140 C CA . GLU B 1 27 ? -17.578 6.078 -4.152 1 98.56 27 GLU B CA 1
ATOM 1141 C C . GLU B 1 27 ? -17.906 5.934 -5.633 1 98.56 27 GLU B C 1
ATOM 1143 O O . GLU B 1 27 ? -18.844 6.566 -6.133 1 98.56 27 GLU B O 1
ATOM 1148 N N . ARG B 1 28 ? -17.156 5.156 -6.27 1 98.5 28 ARG B N 1
ATOM 1149 C CA . ARG B 1 28 ? -17.391 4.867 -7.68 1 98.5 28 ARG B CA 1
ATOM 1150 C C . ARG B 1 28 ? -18.188 3.58 -7.852 1 98.5 28 ARG B C 1
ATOM 1152 O O . ARG B 1 28 ? -19 3.469 -8.773 1 98.5 28 ARG B O 1
ATOM 1159 N N . ALA B 1 29 ? -17.922 2.598 -7.086 1 98.44 29 ALA B N 1
ATOM 1160 C CA . ALA B 1 29 ? -18.562 1.291 -7.164 1 98.44 29 ALA B CA 1
ATOM 1161 C C . ALA B 1 29 ? -18.469 0.551 -5.832 1 98.44 29 ALA B C 1
ATOM 1163 O O . ALA B 1 29 ? -17.656 0.894 -4.98 1 98.44 29 ALA B O 1
ATOM 1164 N N . ARG B 1 30 ? -19.375 -0.396 -5.617 1 98.31 30 ARG B N 1
ATOM 1165 C CA . ARG B 1 30 ? -19.406 -1.31 -4.477 1 98.31 30 ARG B CA 1
ATOM 1166 C C . ARG B 1 30 ? -19.688 -2.736 -4.93 1 98.31 30 ARG B C 1
ATOM 1168 O O . ARG B 1 30 ? -20.797 -3.236 -4.758 1 98.31 30 ARG B O 1
ATOM 1175 N N . PRO B 1 31 ? -18.625 -3.375 -5.484 1 96.88 31 PRO B N 1
ATOM 1176 C CA . PRO B 1 31 ? -18.844 -4.699 -6.066 1 96.88 31 PRO B CA 1
ATOM 1177 C C . PRO B 1 31 ? -19.453 -5.691 -5.074 1 96.88 31 PRO B C 1
ATOM 1179 O O . PRO B 1 31 ? -20.203 -6.582 -5.469 1 96.88 31 PRO B O 1
ATOM 1182 N N . ILE B 1 32 ? -19.062 -5.664 -3.812 1 96.94 32 ILE B N 1
ATOM 1183 C CA . ILE B 1 32 ? -19.641 -6.426 -2.715 1 96.94 32 ILE B CA 1
ATOM 1184 C C . ILE B 1 32 ? -19.828 -5.52 -1.501 1 96.94 32 ILE B C 1
ATOM 1186 O O . ILE B 1 32 ? -19.219 -4.457 -1.406 1 96.94 32 ILE B O 1
ATOM 1190 N N . PRO B 1 33 ? -20.641 -5.809 -0.576 1 98 33 PRO B N 1
ATOM 1191 C CA . PRO B 1 33 ? -21.031 -4.91 0.511 1 98 33 PRO B CA 1
ATOM 1192 C C . PRO B 1 33 ? -19.844 -4.434 1.347 1 98 33 PRO B C 1
ATOM 1194 O O . PRO B 1 33 ? -19.891 -3.334 1.907 1 98 33 PRO B O 1
ATOM 1197 N N . VAL B 1 34 ? -18.812 -5.211 1.418 1 98.31 34 VAL B N 1
ATOM 1198 C CA . VAL B 1 34 ? -17.734 -4.898 2.348 1 98.31 34 VAL B CA 1
ATOM 1199 C C . VAL B 1 34 ? -16.547 -4.336 1.58 1 98.31 34 VAL B C 1
ATOM 1201 O O . VAL B 1 34 ? -15.445 -4.219 2.127 1 98.31 34 VAL B O 1
ATOM 1204 N N . TYR B 1 35 ? -16.703 -4.035 0.283 1 98.75 35 TYR B N 1
ATOM 1205 C CA . TYR B 1 35 ? -15.633 -3.504 -0.55 1 98.75 35 TYR B CA 1
ATOM 1206 C C . TYR B 1 35 ? -16.125 -2.348 -1.41 1 98.75 35 TYR B C 1
ATOM 1208 O O . TYR B 1 35 ? -17.109 -2.49 -2.143 1 98.75 35 TYR B O 1
ATOM 1216 N N . VAL B 1 36 ? -15.438 -1.177 -1.378 1 98.75 36 VAL B N 1
ATOM 1217 C CA . VAL B 1 36 ? -15.82 -0.002 -2.156 1 98.75 36 VAL B CA 1
ATOM 1218 C C . VAL B 1 36 ? -14.633 0.48 -2.98 1 98.75 36 VAL B C 1
ATOM 1220 O O . VAL B 1 36 ? -13.492 0.463 -2.506 1 98.75 36 VAL B O 1
ATOM 1223 N N . VAL B 1 37 ? -14.891 0.851 -4.199 1 98.75 37 VAL B N 1
ATOM 1224 C CA . VAL B 1 37 ? -13.906 1.51 -5.055 1 98.75 37 VAL B CA 1
ATOM 1225 C C . VAL B 1 37 ? -14.141 3.02 -5.043 1 98.75 37 VAL B C 1
ATOM 1227 O O . VAL B 1 37 ? -15.234 3.486 -5.371 1 98.75 37 VAL B O 1
ATOM 1230 N N . LEU B 1 38 ? -13.148 3.736 -4.645 1 98.81 38 LEU B N 1
ATOM 1231 C CA . LEU B 1 38 ? -13.18 5.195 -4.609 1 98.81 38 LEU B CA 1
ATOM 1232 C C . LEU B 1 38 ? -12.492 5.781 -5.836 1 98.81 38 LEU B C 1
ATOM 1234 O O . LEU B 1 38 ? -11.664 5.121 -6.465 1 98.81 38 LEU B O 1
ATOM 1238 N N . GLU B 1 39 ? -12.898 7.031 -6.066 1 98.5 39 GLU B N 1
ATOM 1239 C CA . GLU B 1 39 ? -12.289 7.711 -7.207 1 98.5 39 GLU B CA 1
ATOM 1240 C C . GLU B 1 39 ? -12.117 9.203 -6.93 1 98.5 39 GLU B C 1
ATOM 1242 O O . GLU B 1 39 ? -12.984 9.836 -6.332 1 98.5 39 GLU B O 1
ATOM 1247 N N . LYS B 1 40 ? -11.016 9.758 -7.27 1 97.81 40 LYS B N 1
ATOM 1248 C CA . LYS B 1 40 ? -10.719 11.188 -7.281 1 97.81 40 LYS B CA 1
ATOM 1249 C C . LYS B 1 40 ? -9.664 11.523 -8.336 1 97.81 40 LYS B C 1
ATOM 1251 O O . LYS B 1 40 ? -8.578 10.945 -8.336 1 97.81 40 LYS B O 1
ATOM 1256 N N . ASP B 1 41 ? -9.961 12.422 -9.289 1 96.31 41 ASP B N 1
ATOM 1257 C CA . ASP B 1 41 ? -9 12.938 -10.273 1 96.31 41 ASP B CA 1
ATOM 1258 C C . ASP B 1 41 ? -8.352 11.797 -11.047 1 96.31 41 ASP B C 1
ATOM 1260 O O . ASP B 1 41 ? -7.137 11.789 -11.25 1 96.31 41 ASP B O 1
ATOM 1264 N N . GLY B 1 42 ? -9.07 10.719 -11.359 1 95.62 42 GLY B N 1
ATOM 1265 C CA . GLY B 1 42 ? -8.57 9.602 -12.141 1 95.62 42 GLY B CA 1
ATOM 1266 C C . GLY B 1 42 ? -7.879 8.547 -11.305 1 95.62 42 GLY B C 1
ATOM 1267 O O . GLY B 1 42 ? -7.5 7.488 -11.82 1 95.62 42 GLY B O 1
ATOM 1268 N N . ILE B 1 43 ? -7.691 8.812 -10.016 1 96.69 43 ILE B N 1
ATOM 1269 C CA . ILE B 1 43 ? -7.086 7.859 -9.102 1 96.69 43 ILE B CA 1
ATOM 1270 C C . ILE B 1 43 ? -8.172 6.969 -8.492 1 96.69 43 ILE B C 1
ATOM 1272 O O . ILE B 1 43 ? -9.227 7.457 -8.086 1 96.69 43 ILE B O 1
ATOM 1276 N N . THR B 1 44 ? -7.93 5.699 -8.516 1 97.44 44 THR B N 1
ATOM 1277 C CA . THR B 1 44 ? -8.844 4.773 -7.852 1 97.44 44 THR B CA 1
ATOM 1278 C C . THR B 1 44 ? -8.172 4.129 -6.641 1 97.44 44 THR B C 1
ATOM 1280 O O . THR B 1 44 ? -6.973 3.861 -6.656 1 97.44 44 THR B O 1
ATOM 1283 N N . LEU B 1 45 ? -8.969 3.869 -5.656 1 98 45 LEU B N 1
ATOM 1284 C CA . LEU B 1 45 ? -8.555 3.291 -4.383 1 98 45 LEU B CA 1
ATOM 1285 C C . LEU B 1 45 ? -9.633 2.365 -3.83 1 98 45 LEU B C 1
ATOM 1287 O O . LEU B 1 45 ? -10.812 2.709 -3.836 1 98 45 LEU B O 1
ATOM 1291 N N . GLY B 1 46 ? -9.242 1.192 -3.416 1 98.81 46 GLY B N 1
ATOM 1292 C CA . GLY B 1 46 ? -10.188 0.295 -2.773 1 98.81 46 GLY B CA 1
ATOM 1293 C C . GLY B 1 46 ? -10.18 0.405 -1.261 1 98.81 46 GLY B C 1
ATOM 1294 O O . GLY B 1 46 ? -9.117 0.559 -0.649 1 98.81 46 GLY B O 1
ATOM 1295 N N . LEU B 1 47 ? -11.305 0.339 -0.677 1 98.94 47 LEU B N 1
ATOM 1296 C CA . LEU B 1 47 ? -11.461 0.143 0.759 1 98.94 47 LEU B CA 1
ATOM 1297 C C . LEU B 1 47 ? -12.117 -1.204 1.054 1 98.94 47 LEU B C 1
ATOM 1299 O O . LEU B 1 47 ? -13.148 -1.541 0.464 1 98.94 47 LEU B O 1
ATOM 1303 N N . MET B 1 48 ? -11.516 -1.942 1.882 1 98.81 48 MET B N 1
ATOM 1304 C CA . MET B 1 48 ? -12.031 -3.246 2.287 1 98.81 48 MET B CA 1
ATOM 1305 C C . MET B 1 48 ? -12.344 -3.268 3.781 1 98.81 48 MET B C 1
ATOM 1307 O O . MET B 1 48 ? -11.469 -2.992 4.602 1 98.81 48 MET B O 1
ATOM 1311 N N . GLN B 1 49 ? -13.562 -3.621 4.117 1 98.88 49 GLN B N 1
ATOM 1312 C CA . GLN B 1 49 ? -13.906 -3.76 5.531 1 98.88 49 GLN B CA 1
ATOM 1313 C C . GLN B 1 49 ? -13.406 -5.09 6.09 1 98.88 49 GLN B C 1
ATOM 1315 O O . GLN B 1 49 ? -13.812 -6.156 5.621 1 98.88 49 GLN B O 1
ATOM 1320 N N . LYS B 1 50 ? -12.5 -5 7.035 1 98.62 50 LYS B N 1
ATOM 1321 C CA . LYS B 1 50 ? -12.016 -6.137 7.82 1 98.62 50 LYS B CA 1
ATOM 1322 C C . LYS B 1 50 ? -12.117 -5.852 9.312 1 98.62 50 LYS B C 1
ATOM 1324 O O . LYS B 1 50 ? -11.562 -4.863 9.805 1 98.62 50 LYS B O 1
ATOM 1329 N N . GLU B 1 51 ? -12.719 -6.734 10.008 1 97.94 51 GLU B N 1
ATOM 1330 C CA . GLU B 1 51 ? -12.992 -6.492 11.422 1 97.94 51 GLU B CA 1
ATOM 1331 C C . GLU B 1 51 ? -11.711 -6.492 12.242 1 97.94 51 GLU B C 1
ATOM 1333 O O . GLU B 1 51 ? -10.82 -7.316 12.016 1 97.94 51 GLU B O 1
ATOM 1338 N N . ALA B 1 52 ? -11.672 -5.574 13.227 1 98.06 52 ALA B N 1
ATOM 1339 C CA . ALA B 1 52 ? -10.586 -5.613 14.203 1 98.06 52 ALA B CA 1
ATOM 1340 C C . ALA B 1 52 ? -10.508 -6.98 14.875 1 98.06 52 ALA B C 1
ATOM 1342 O O . ALA B 1 52 ? -11.531 -7.57 15.219 1 98.06 52 ALA B O 1
ATOM 1343 N N . GLY B 1 53 ? -9.32 -7.438 14.992 1 97.88 53 GLY B N 1
ATOM 1344 C CA . GLY B 1 53 ? -9.117 -8.703 15.68 1 97.88 53 GLY B CA 1
ATOM 1345 C C . GLY B 1 53 ? -9.203 -9.898 14.758 1 97.88 53 GLY B C 1
ATOM 1346 O O . GLY B 1 53 ? -8.789 -11.008 15.125 1 97.88 53 GLY B O 1
ATOM 1347 N N . SER B 1 54 ? -9.797 -9.742 13.531 1 97.88 54 SER B N 1
ATOM 1348 C CA . SER B 1 54 ? -9.859 -10.852 12.586 1 97.88 54 SER B CA 1
ATOM 1349 C C . SER B 1 54 ? -8.469 -11.234 12.094 1 97.88 54 SER B C 1
ATOM 1351 O O . SER B 1 54 ? -7.543 -10.422 12.125 1 97.88 54 SER B O 1
ATOM 1353 N N . LYS B 1 55 ? -8.281 -12.469 11.648 1 97.31 55 LYS B N 1
ATOM 1354 C CA . LYS B 1 55 ? -6.988 -12.953 11.164 1 97.31 55 LYS B CA 1
ATOM 1355 C C . LYS B 1 55 ? -6.668 -12.375 9.781 1 97.31 55 LYS B C 1
ATOM 1357 O O . LYS B 1 55 ? -7.465 -12.5 8.852 1 97.31 55 LYS B O 1
ATOM 1362 N N . PRO B 1 56 ? -5.508 -11.766 9.648 1 96.88 56 PRO B N 1
ATOM 1363 C CA . PRO B 1 56 ? -5.176 -11.133 8.367 1 96.88 56 PRO B CA 1
ATOM 1364 C C . PRO B 1 56 ? -4.777 -12.141 7.293 1 96.88 56 PRO B C 1
ATOM 1366 O O . PRO B 1 56 ? -4.848 -11.844 6.098 1 96.88 56 PRO B O 1
ATOM 1369 N N . PHE B 1 57 ? -4.301 -13.281 7.66 1 95.88 57 PHE B N 1
ATOM 1370 C CA . PHE B 1 57 ? -3.906 -14.375 6.785 1 95.88 57 PHE B CA 1
ATOM 1371 C C . PHE B 1 57 ? -3.93 -15.703 7.535 1 95.88 57 PHE B C 1
ATOM 1373 O O . PHE B 1 57 ? -3.963 -15.727 8.766 1 95.88 57 PHE B O 1
ATOM 1380 N N . PRO B 1 58 ? -3.961 -16.812 6.785 1 94 58 PRO B N 1
ATOM 1381 C CA . PRO B 1 58 ? -3.98 -18.109 7.461 1 94 58 PRO B CA 1
ATOM 1382 C C . PRO B 1 58 ? -2.781 -18.312 8.383 1 94 58 PRO B C 1
ATOM 1384 O O . PRO B 1 58 ? -1.638 -18.094 7.973 1 94 58 PRO B O 1
ATOM 1387 N N . GLY B 1 59 ? -3.045 -18.656 9.641 1 94.62 59 GLY B N 1
ATOM 1388 C CA . GLY B 1 59 ? -1.968 -19 10.555 1 94.62 59 GLY B CA 1
ATOM 1389 C C . GLY B 1 59 ? -1.414 -17.797 11.305 1 94.62 59 GLY B C 1
ATOM 1390 O O . GLY B 1 59 ? -0.485 -17.938 12.102 1 94.62 59 GLY B O 1
ATOM 1391 N N . ALA B 1 60 ? -2.012 -16.641 11.078 1 96.44 60 ALA B N 1
ATOM 1392 C CA . ALA B 1 60 ? -1.526 -15.445 11.75 1 96.44 60 ALA B CA 1
ATOM 1393 C C . ALA B 1 60 ? -1.589 -15.594 13.266 1 96.44 60 ALA B C 1
ATOM 1395 O O . ALA B 1 60 ? -2.576 -16.109 13.805 1 96.44 60 ALA B O 1
ATOM 1396 N N . ALA B 1 61 ? -0.549 -15.086 13.906 1 94.38 61 ALA B N 1
ATOM 1397 C CA . ALA B 1 61 ? -0.481 -15.156 15.367 1 94.38 61 ALA B CA 1
ATOM 1398 C C . ALA B 1 61 ? -1.266 -14.016 16.016 1 94.38 61 ALA B C 1
ATOM 1400 O O . ALA B 1 61 ? -1.723 -14.141 17.156 1 94.38 61 ALA B O 1
ATOM 1401 N N . THR B 1 62 ? -1.355 -12.93 15.312 1 94.06 62 THR B N 1
ATOM 1402 C CA . THR B 1 62 ? -2.049 -11.742 15.812 1 94.06 62 THR B CA 1
ATOM 1403 C C . THR B 1 62 ? -3.137 -11.305 14.836 1 94.06 62 THR B C 1
ATOM 1405 O O . THR B 1 62 ? -3.059 -11.594 13.641 1 94.06 62 THR B O 1
ATOM 1408 N N . GLY B 1 63 ? -4.168 -10.734 15.367 1 97.38 63 GLY B N 1
ATOM 1409 C CA . GLY B 1 63 ? -5.258 -10.219 14.547 1 97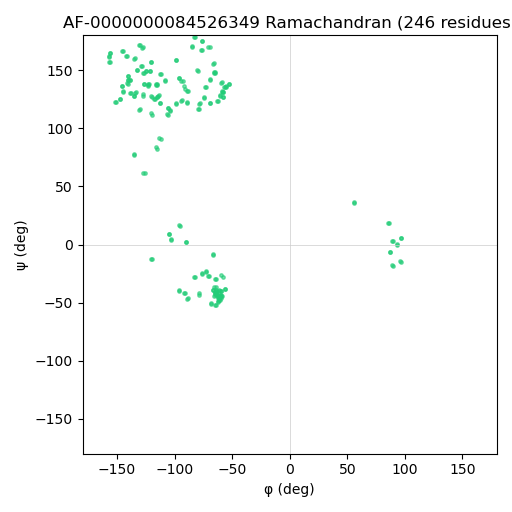.38 63 GLY B CA 1
ATOM 1410 C C . GLY B 1 63 ? -5 -8.812 14.031 1 97.38 63 GLY B C 1
ATOM 1411 O O . GLY B 1 63 ? -4.012 -8.18 14.406 1 97.38 63 GLY B O 1
ATOM 1412 N N . ARG B 1 64 ? -5.84 -8.406 13.156 1 97.94 64 ARG B N 1
ATOM 1413 C CA . ARG B 1 64 ? -5.805 -7.031 12.672 1 97.94 64 ARG B CA 1
ATOM 1414 C C . ARG B 1 64 ? -5.961 -6.039 13.828 1 97.94 64 ARG B C 1
ATOM 1416 O O . ARG B 1 64 ? -6.82 -6.215 14.688 1 97.94 64 ARG B O 1
ATOM 1423 N N . ASP B 1 65 ? -5.094 -5.098 13.82 1 96.69 65 ASP B N 1
ATOM 1424 C CA . ASP B 1 65 ? -5.078 -4.07 14.859 1 96.69 65 ASP B CA 1
ATOM 1425 C C . ASP B 1 65 ? -5 -2.674 14.25 1 96.69 65 ASP B C 1
ATOM 1427 O O . ASP B 1 65 ? -3.977 -2.301 13.672 1 96.69 65 ASP B O 1
ATOM 1431 N N . TYR B 1 66 ? -6.008 -1.88 14.445 1 98.06 66 TYR B N 1
ATOM 1432 C CA . TYR B 1 66 ? -6.121 -0.599 13.758 1 98.06 66 TYR B CA 1
ATOM 1433 C C . TYR B 1 66 ? -5.574 0.533 14.617 1 98.06 66 TYR B C 1
ATOM 1435 O O . TYR B 1 66 ? -5.918 1.7 14.414 1 98.06 66 TYR B O 1
ATOM 1443 N N . ALA B 1 67 ? -4.809 0.218 15.641 1 97.19 67 ALA B N 1
ATOM 1444 C CA . ALA B 1 67 ? -3.912 1.211 16.219 1 97.19 67 ALA B CA 1
ATOM 1445 C C . ALA B 1 67 ? -2.762 1.54 15.273 1 97.19 67 ALA B C 1
ATOM 1447 O O . ALA B 1 67 ? -2.596 0.887 14.242 1 97.19 67 ALA B O 1
ATOM 1448 N N . ARG B 1 68 ? -2.01 2.559 15.594 1 97.88 68 ARG B N 1
ATOM 1449 C CA . ARG B 1 68 ? -0.866 2.891 14.742 1 97.88 68 ARG B CA 1
ATOM 1450 C C . ARG B 1 68 ? 0.103 1.718 14.648 1 97.88 68 ARG B C 1
ATOM 1452 O O . ARG B 1 68 ? 0.445 1.104 15.664 1 97.88 68 ARG B O 1
ATOM 1459 N N . HIS B 1 69 ? 0.484 1.415 13.484 1 96.81 69 HIS B N 1
ATOM 1460 C CA . HIS B 1 69 ? 1.324 0.255 13.211 1 96.81 69 HIS B CA 1
ATOM 1461 C C . HIS B 1 69 ? 2.283 0.528 12.055 1 96.81 69 HIS B C 1
ATOM 1463 O O . HIS B 1 69 ? 2.15 1.535 11.359 1 96.81 69 HIS B O 1
ATOM 1469 N N . TRP B 1 70 ? 3.275 -0.329 11.891 1 96.88 70 TRP B N 1
ATOM 1470 C CA . TRP B 1 70 ? 4.168 -0.304 10.734 1 96.88 70 TRP B CA 1
ATOM 1471 C C . TRP B 1 70 ? 3.395 -0.566 9.445 1 96.88 70 TRP B C 1
ATOM 1473 O O . TRP B 1 70 ? 2.646 -1.542 9.352 1 96.88 70 TRP B O 1
ATOM 1483 N N . THR B 1 71 ? 3.504 0.346 8.539 1 97.5 71 THR B N 1
ATOM 1484 C CA . THR B 1 71 ? 2.854 0.245 7.238 1 97.5 71 THR B CA 1
ATOM 1485 C C . THR B 1 71 ? 3.891 0.147 6.121 1 97.5 71 THR B C 1
ATOM 1487 O O . THR B 1 71 ? 4.148 1.127 5.422 1 97.5 71 THR B O 1
ATOM 1490 N N . PRO B 1 72 ? 4.391 -1.026 5.891 1 98.5 72 PRO B N 1
ATOM 1491 C CA . PRO B 1 72 ? 5.508 -1.172 4.957 1 98.5 72 PRO B CA 1
ATOM 1492 C C . PRO B 1 72 ? 5.102 -0.922 3.506 1 98.5 72 PRO B C 1
ATOM 1494 O O . PRO B 1 72 ? 5.957 -0.667 2.654 1 98.5 72 PRO B O 1
ATOM 1497 N N . VAL B 1 73 ? 3.893 -1.144 3.191 1 98.81 73 VAL B N 1
ATOM 1498 C CA . VAL B 1 73 ? 3.303 -0.701 1.933 1 98.81 73 VAL B CA 1
ATOM 1499 C C . VAL B 1 73 ? 2.418 0.52 2.178 1 98.81 73 VAL B C 1
ATOM 1501 O O . VAL B 1 73 ? 1.457 0.454 2.945 1 98.81 73 VAL B O 1
ATOM 1504 N N . HIS B 1 74 ? 2.842 1.631 1.602 1 98.81 74 HIS B N 1
ATOM 1505 C CA . HIS B 1 74 ? 2.037 2.82 1.858 1 98.81 74 HIS B CA 1
ATOM 1506 C C . HIS B 1 74 ? 1.933 3.693 0.613 1 98.81 74 HIS B C 1
ATOM 1508 O O . HIS B 1 74 ? 2.699 3.523 -0.337 1 98.81 74 HIS B O 1
ATOM 1514 N N . VAL B 1 75 ? 0.946 4.578 0.633 1 98.75 75 VAL B N 1
ATOM 1515 C CA . VAL B 1 75 ? 0.743 5.484 -0.494 1 98.75 75 VAL B CA 1
ATOM 1516 C C . VAL B 1 75 ? 1.424 6.82 -0.211 1 98.75 75 VAL B C 1
ATOM 1518 O O . VAL B 1 75 ? 1.48 7.266 0.938 1 98.75 75 VAL B O 1
ATOM 1521 N N . ASP B 1 76 ? 1.975 7.395 -1.206 1 98 76 ASP B N 1
ATOM 1522 C CA . ASP B 1 76 ? 2.461 8.766 -1.231 1 98 76 ASP B CA 1
ATOM 1523 C C . ASP B 1 76 ? 1.53 9.664 -2.045 1 98 76 ASP B C 1
ATOM 1525 O O . ASP B 1 76 ? 1.367 9.469 -3.252 1 98 76 ASP B O 1
ATOM 1529 N N . ILE B 1 77 ? 0.978 10.617 -1.383 1 98.19 77 ILE B N 1
ATOM 1530 C CA . ILE B 1 77 ? -0.057 11.43 -2.018 1 98.19 77 ILE B CA 1
ATOM 1531 C C . ILE B 1 77 ? 0.456 12.852 -2.223 1 98.19 77 ILE B C 1
ATOM 1533 O O . ILE B 1 77 ? 0.833 13.523 -1.262 1 98.19 77 ILE B O 1
ATOM 1537 N N . HIS B 1 78 ? 0.453 13.273 -3.443 1 97.25 78 HIS B N 1
ATOM 1538 C CA . HIS B 1 78 ? 0.78 14.648 -3.793 1 97.25 78 HIS B CA 1
ATOM 1539 C C . HIS B 1 78 ? -0.479 15.5 -3.902 1 97.25 78 HIS B C 1
ATOM 1541 O O . HIS B 1 78 ? -1.385 15.188 -4.68 1 97.25 78 HIS B O 1
ATOM 1547 N N . VAL B 1 79 ? -0.504 16.547 -3.135 1 97.31 79 VAL B N 1
ATOM 1548 C CA . VAL B 1 79 ? -1.688 17.391 -3.111 1 97.31 79 VAL B CA 1
ATOM 1549 C C . VAL B 1 79 ? -1.311 18.812 -3.539 1 97.31 79 VAL B C 1
ATOM 1551 O O . VAL B 1 79 ? -0.147 19.203 -3.441 1 97.31 79 VAL B O 1
ATOM 1554 N N . GLU B 1 80 ? -2.297 19.531 -4.004 1 95.25 80 GLU B N 1
ATOM 1555 C CA . GLU B 1 80 ? -2.057 20.906 -4.461 1 95.25 80 GLU B CA 1
ATOM 1556 C C . GLU B 1 80 ? -1.967 21.875 -3.281 1 95.25 80 GLU B C 1
ATOM 1558 O O . GLU B 1 80 ? -1.154 22.797 -3.293 1 95.25 80 GLU B O 1
ATOM 1563 N N . ASP B 1 81 ? -2.842 21.703 -2.287 1 96.19 81 ASP B N 1
ATOM 1564 C CA . ASP B 1 81 ? -2.873 22.562 -1.099 1 96.19 81 ASP B CA 1
ATOM 1565 C C . ASP B 1 81 ? -2.475 21.766 0.148 1 96.19 81 ASP B C 1
ATOM 1567 O O . ASP B 1 81 ? -3.328 21.203 0.826 1 96.19 81 ASP B O 1
ATOM 1571 N N . PHE B 1 82 ? -1.189 21.766 0.484 1 97 82 PHE B N 1
ATOM 1572 C CA . PHE B 1 82 ? -0.598 20.969 1.552 1 97 82 PHE B CA 1
ATOM 1573 C C . PHE B 1 82 ? -1.186 21.359 2.904 1 97 82 PHE B C 1
ATOM 1575 O O . PHE B 1 82 ? -1.707 20.5 3.625 1 97 82 PHE B O 1
ATOM 1582 N N . ASP B 1 83 ? -1.225 22.656 3.188 1 96.56 83 ASP B N 1
ATOM 1583 C CA . ASP B 1 83 ? -1.651 23.141 4.496 1 96.56 83 ASP B CA 1
ATOM 1584 C C . ASP B 1 83 ? -3.129 22.828 4.738 1 96.56 83 ASP B C 1
ATOM 1586 O O . ASP B 1 83 ? -3.506 22.375 5.82 1 96.56 83 ASP B O 1
ATOM 1590 N N . ALA B 1 84 ? -3.912 23.062 3.752 1 98.06 84 ALA B N 1
ATOM 1591 C CA . ALA B 1 84 ? -5.336 22.766 3.893 1 98.06 84 ALA B CA 1
ATOM 1592 C C . ALA B 1 84 ? -5.574 21.266 4.094 1 98.06 84 ALA B C 1
ATOM 1594 O O . ALA B 1 84 ? -6.469 20.875 4.848 1 98.06 84 ALA B O 1
ATOM 1595 N N . THR B 1 85 ? -4.809 20.438 3.377 1 98.31 85 THR B N 1
ATOM 1596 C CA . THR B 1 85 ? -4.957 19 3.525 1 98.31 85 THR B CA 1
ATOM 1597 C C . THR B 1 85 ? -4.57 18.547 4.934 1 98.31 85 THR B C 1
ATOM 1599 O O . THR B 1 85 ? -5.246 17.719 5.535 1 98.31 85 THR B O 1
ATOM 1602 N N . ILE B 1 86 ? -3.525 19.109 5.469 1 98.25 86 ILE B N 1
ATOM 1603 C CA . ILE B 1 86 ? -3.096 18.812 6.828 1 98.25 86 ILE B CA 1
ATOM 1604 C C . ILE B 1 86 ? -4.215 19.156 7.809 1 98.25 86 ILE B C 1
ATOM 1606 O O . ILE B 1 86 ? -4.531 18.375 8.703 1 98.25 86 ILE B O 1
ATOM 1610 N N . ASP B 1 87 ? -4.82 20.297 7.59 1 98.69 87 ASP B N 1
ATOM 1611 C CA . ASP B 1 87 ? -5.91 20.719 8.469 1 98.69 87 ASP B CA 1
ATOM 1612 C C . ASP B 1 87 ? -7.078 19.734 8.398 1 98.69 87 ASP B C 1
ATOM 1614 O O . ASP B 1 87 ? -7.625 19.344 9.422 1 98.69 87 ASP B O 1
ATOM 1618 N N . ARG B 1 88 ? -7.469 19.344 7.184 1 98.81 88 ARG B N 1
ATOM 1619 C CA . ARG B 1 88 ? -8.547 18.375 7.004 1 98.81 88 ARG B CA 1
ATOM 1620 C C . ARG B 1 88 ? -8.195 17.031 7.637 1 98.81 88 ARG B C 1
ATOM 1622 O O . ARG B 1 88 ? -9.055 16.359 8.211 1 98.81 88 ARG B O 1
ATOM 1629 N N . LEU B 1 89 ? -6.93 16.672 7.48 1 98.81 89 LEU B N 1
ATOM 1630 C CA . LEU B 1 89 ? -6.453 15.406 8.023 1 98.81 89 LEU B CA 1
ATOM 1631 C C . LEU B 1 89 ? -6.609 15.367 9.547 1 98.81 89 LEU B C 1
ATOM 1633 O O . LEU B 1 89 ? -7.156 14.414 10.094 1 98.81 89 LEU B O 1
ATOM 1637 N N . ARG B 1 90 ? -6.195 16.391 10.211 1 98.62 90 ARG B N 1
ATOM 1638 C CA . ARG B 1 90 ? -6.316 16.469 11.664 1 98.62 90 ARG B CA 1
ATOM 1639 C C . ARG B 1 90 ? -7.781 16.5 12.086 1 98.62 90 ARG B C 1
ATOM 1641 O O . ARG B 1 90 ? -8.172 15.797 13.031 1 98.62 90 ARG B O 1
ATOM 1648 N N . ALA B 1 91 ? -8.562 17.234 11.383 1 98.75 91 ALA B N 1
ATOM 1649 C CA . ALA B 1 91 ? -9.984 17.359 11.695 1 98.75 91 ALA B CA 1
ATOM 1650 C C . ALA B 1 91 ? -10.703 16.016 11.539 1 98.75 91 ALA B C 1
ATOM 1652 O O . ALA B 1 91 ? -11.672 15.742 12.258 1 98.75 91 ALA B O 1
ATOM 1653 N N . ALA B 1 92 ? -10.188 15.234 10.648 1 98.75 92 ALA B N 1
ATOM 1654 C CA . ALA B 1 92 ? -10.836 13.961 10.344 1 98.75 92 ALA B CA 1
ATOM 1655 C C . ALA B 1 92 ? -10.305 12.844 11.234 1 98.75 92 ALA B C 1
ATOM 1657 O O . ALA B 1 92 ? -10.656 11.672 11.055 1 98.75 92 ALA B O 1
ATOM 1658 N N . GLY B 1 93 ? -9.414 13.195 12.141 1 98.5 93 GLY B N 1
ATOM 1659 C CA . GLY B 1 93 ? -8.953 12.211 13.102 1 98.5 93 GLY B CA 1
ATOM 1660 C C . GLY B 1 93 ? -7.645 11.555 12.703 1 98.5 93 GLY B C 1
ATOM 1661 O O . GLY B 1 93 ? -7.191 10.617 13.359 1 98.5 93 GLY B O 1
ATOM 1662 N N . GLY B 1 94 ? -7 12.023 11.602 1 98.62 94 GLY B N 1
ATOM 1663 C CA . GLY B 1 94 ? -5.68 11.539 11.234 1 98.62 94 GLY B CA 1
ATOM 1664 C C . GLY B 1 94 ? -4.57 12.125 12.086 1 98.62 94 GLY B C 1
ATOM 1665 O O . GLY B 1 94 ? -4.805 13.039 12.883 1 98.62 94 GLY B O 1
ATOM 1666 N N . THR B 1 95 ? -3.41 11.547 11.969 1 98.06 95 THR B N 1
ATOM 1667 C CA . THR B 1 95 ? -2.236 11.984 12.711 1 98.06 95 THR B CA 1
ATOM 1668 C C . THR B 1 95 ? -1.155 12.5 11.766 1 98.06 95 THR B C 1
ATOM 1670 O O . THR B 1 95 ? -0.922 11.922 10.703 1 98.06 95 THR B O 1
ATOM 1673 N N . VAL B 1 96 ? -0.545 13.547 12.109 1 98.06 96 VAL B N 1
ATOM 1674 C CA . VAL B 1 96 ? 0.668 14.039 11.469 1 98.06 96 VAL B CA 1
ATOM 1675 C C . VAL B 1 96 ? 1.869 13.797 12.383 1 98.06 96 VAL B C 1
ATOM 1677 O O . VAL B 1 96 ? 2.012 14.453 13.422 1 98.06 96 VAL B O 1
ATOM 1680 N N . GLU B 1 97 ? 2.688 12.969 11.992 1 97.5 97 GLU B N 1
ATOM 1681 C CA . GLU B 1 97 ? 3.771 12.523 12.867 1 97.5 97 GLU B CA 1
ATOM 1682 C C . GLU B 1 97 ? 4.996 13.422 12.727 1 97.5 97 GLU B C 1
ATOM 1684 O O . GLU B 1 97 ? 5.668 13.727 13.711 1 97.5 97 GLU B O 1
ATOM 1689 N N . GLN B 1 98 ? 5.316 13.672 11.477 1 96.31 98 GLN B N 1
ATOM 1690 C CA . GLN B 1 98 ? 6.418 14.555 11.102 1 96.31 98 GLN B CA 1
ATOM 1691 C C . GLN B 1 98 ? 6.039 15.445 9.922 1 96.31 98 GLN B C 1
ATOM 1693 O O . GLN B 1 98 ? 5.277 15.023 9.039 1 96.31 98 GLN B O 1
ATOM 1698 N N . GLU B 1 99 ? 6.488 16.609 10.008 1 95.75 99 GLU B N 1
ATOM 1699 C CA . GLU B 1 99 ? 6.215 17.578 8.953 1 95.75 99 GLU B CA 1
ATOM 1700 C C . GLU B 1 99 ? 7.449 18.406 8.625 1 95.75 99 GLU B C 1
ATOM 1702 O O . GLU B 1 99 ? 8.148 18.859 9.539 1 95.75 99 GLU B O 1
ATOM 1707 N N . TRP B 1 100 ? 7.75 18.484 7.379 1 93.75 100 TRP B N 1
ATOM 1708 C CA . TRP B 1 100 ? 8.812 19.344 6.863 1 93.75 100 TRP B CA 1
ATOM 1709 C C . TRP B 1 100 ? 8.258 20.359 5.875 1 93.75 100 TRP B C 1
ATOM 1711 O O . TRP B 1 100 ? 7.723 20 4.824 1 93.75 100 TRP B O 1
ATOM 1721 N N . ASN B 1 101 ? 8.289 21.516 6.277 1 88.06 101 ASN B N 1
ATOM 1722 C CA . ASN B 1 101 ? 7.824 22.609 5.426 1 88.06 101 ASN B CA 1
ATOM 1723 C C . ASN B 1 101 ? 8.891 23.688 5.27 1 88.06 101 ASN B C 1
ATOM 1725 O O . ASN B 1 101 ? 8.711 24.812 5.742 1 88.06 101 ASN B O 1
ATOM 1729 N N . THR B 1 102 ? 10.055 23.25 4.676 1 84.44 102 THR B N 1
ATOM 1730 C CA . THR B 1 102 ? 11.18 24.156 4.473 1 84.44 102 THR B CA 1
ATOM 1731 C C . THR B 1 102 ? 11.094 24.828 3.105 1 84.44 102 THR B C 1
ATOM 1733 O O . THR B 1 102 ? 10.875 24.172 2.092 1 84.44 102 THR B O 1
A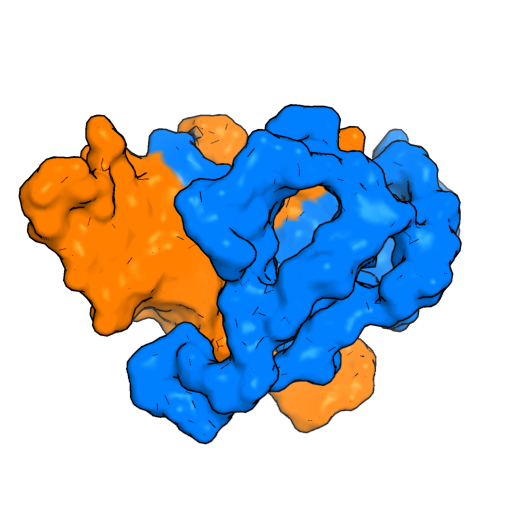TOM 1736 N N . PRO B 1 103 ? 11.312 26.141 3.176 1 82.38 103 PRO B N 1
ATOM 1737 C CA . PRO B 1 103 ? 11.289 26.844 1.892 1 82.38 103 PRO B CA 1
ATOM 1738 C C . PRO B 1 103 ? 12.266 26.25 0.876 1 82.38 103 PRO B C 1
ATOM 1740 O O . PRO B 1 103 ? 13.367 25.859 1.241 1 82.38 103 PRO B O 1
ATOM 1743 N N . GLY B 1 104 ? 11.836 26.047 -0.484 1 82.94 104 GLY B N 1
ATOM 1744 C CA . GLY B 1 104 ? 12.672 25.547 -1.56 1 82.94 104 GLY B CA 1
ATOM 1745 C C . GLY B 1 104 ? 12.531 24.047 -1.781 1 82.94 104 GLY B C 1
ATOM 1746 O O . GLY B 1 104 ? 13.117 23.5 -2.713 1 82.94 104 GLY B O 1
ATOM 1747 N N . ARG B 1 105 ? 11.914 23.453 -0.786 1 85.44 105 ARG B N 1
ATOM 1748 C CA . ARG B 1 105 ? 11.641 22.031 -0.931 1 85.44 105 ARG B CA 1
ATOM 1749 C C . ARG B 1 105 ? 10.148 21.75 -0.834 1 85.44 105 ARG B C 1
ATOM 1751 O O . ARG B 1 105 ? 9.414 22.469 -0.153 1 85.44 105 ARG B O 1
ATOM 1758 N N . PRO B 1 106 ? 9.703 20.734 -1.527 1 91.81 106 PRO B N 1
ATOM 1759 C CA . PRO B 1 106 ? 8.289 20.422 -1.353 1 91.81 106 PRO B CA 1
ATOM 1760 C C . PRO B 1 106 ? 7.938 20.062 0.092 1 91.81 106 PRO B C 1
ATOM 1762 O O . PRO B 1 106 ? 8.664 19.312 0.744 1 91.81 106 PRO B O 1
ATOM 1765 N N . ALA B 1 107 ? 6.934 20.719 0.583 1 96.19 107 ALA B N 1
ATOM 1766 C CA . ALA B 1 107 ? 6.441 20.328 1.905 1 96.19 107 ALA B CA 1
ATOM 1767 C C . ALA B 1 107 ? 6.137 18.844 1.969 1 96.19 107 ALA B C 1
ATOM 1769 O O . ALA B 1 107 ? 5.594 18.266 1.02 1 96.19 107 ALA B O 1
ATOM 1770 N N . THR B 1 108 ? 6.5 18.172 3.061 1 97.62 108 THR B N 1
ATOM 1771 C CA . THR B 1 108 ? 6.324 16.734 3.229 1 97.62 108 THR B CA 1
ATOM 1772 C C . THR B 1 108 ? 5.887 16.406 4.652 1 97.62 108 THR B C 1
ATOM 1774 O O . THR B 1 108 ? 6.309 17.062 5.605 1 97.62 108 THR B O 1
ATOM 1777 N N . ALA B 1 109 ? 5.012 15.445 4.773 1 98.31 109 ALA B N 1
ATOM 1778 C CA . ALA B 1 109 ? 4.598 14.977 6.094 1 98.31 109 ALA B CA 1
ATOM 1779 C C . ALA B 1 109 ? 4.426 13.461 6.105 1 98.31 109 ALA B C 1
ATOM 1781 O O . ALA B 1 109 ? 3.977 12.867 5.121 1 98.31 109 ALA B O 1
ATOM 1782 N N . PHE B 1 110 ? 4.871 12.844 7.168 1 98.56 110 PHE B N 1
ATOM 1783 C CA . PHE B 1 110 ? 4.492 11.477 7.5 1 98.56 110 PHE B CA 1
ATOM 1784 C C . PHE B 1 110 ? 3.229 11.453 8.352 1 98.56 110 PHE B C 1
ATOM 1786 O O . PHE B 1 110 ? 3.182 12.078 9.414 1 98.56 110 PHE B O 1
ATOM 1793 N N . CYS B 1 111 ? 2.252 10.781 7.855 1 98.75 111 CYS B N 1
ATOM 1794 C CA . CYS B 1 111 ? 0.931 10.828 8.469 1 98.75 111 CYS B CA 1
ATOM 1795 C C . CYS B 1 111 ? 0.381 9.422 8.695 1 98.75 111 CYS B C 1
ATOM 1797 O O . CYS B 1 111 ? 0.969 8.438 8.234 1 98.75 111 CYS B O 1
ATOM 1799 N N . ALA B 1 112 ? -0.724 9.336 9.391 1 98.81 112 ALA B N 1
ATOM 1800 C CA . ALA B 1 112 ? -1.533 8.125 9.508 1 98.81 112 ALA B CA 1
ATOM 1801 C C . ALA B 1 112 ? -3.021 8.453 9.469 1 98.81 112 ALA B C 1
ATOM 1803 O O . ALA B 1 112 ? -3.447 9.5 9.977 1 98.81 112 ALA B O 1
ATOM 1804 N N . ASP B 1 113 ? -3.76 7.562 8.867 1 98.81 113 ASP B N 1
ATOM 1805 C CA . ASP B 1 113 ? -5.211 7.699 8.953 1 98.81 113 ASP B CA 1
ATOM 1806 C C . ASP B 1 113 ? -5.719 7.254 10.328 1 98.81 113 ASP B C 1
ATOM 1808 O O . ASP B 1 113 ? -4.938 6.805 11.164 1 98.81 113 ASP B O 1
ATOM 1812 N N . PRO B 1 114 ? -7.02 7.391 10.648 1 98.62 114 PRO B N 1
ATOM 1813 C CA . PRO B 1 114 ? -7.523 7.062 11.984 1 98.62 114 PRO B CA 1
ATOM 1814 C C . PRO B 1 114 ? -7.43 5.57 12.297 1 98.62 114 PRO B C 1
ATOM 1816 O O . PRO B 1 114 ? -7.656 5.16 13.438 1 98.62 114 PRO B O 1
ATOM 1819 N N . PHE B 1 115 ? -7.086 4.734 11.32 1 98.69 115 PHE B N 1
ATOM 1820 C CA . PHE B 1 115 ? -7.043 3.285 11.469 1 98.69 115 PHE B CA 1
ATOM 1821 C C . PHE B 1 115 ? -5.605 2.797 11.609 1 98.69 115 PHE B C 1
ATOM 1823 O O . PHE B 1 115 ? -5.348 1.593 11.555 1 98.69 115 PHE B O 1
ATOM 1830 N N . GLY B 1 116 ? -4.703 3.783 11.664 1 98.12 116 GLY B N 1
ATOM 1831 C CA . GLY B 1 116 ? -3.314 3.453 11.953 1 98.12 116 GLY B CA 1
ATOM 1832 C C . GLY B 1 116 ? -2.486 3.234 10.695 1 98.12 116 GLY B C 1
ATOM 1833 O O . GLY B 1 116 ? -1.289 2.947 10.781 1 98.12 116 GLY B O 1
ATOM 1834 N N . ASN B 1 117 ? -3.055 3.35 9.531 1 98.56 117 ASN B N 1
ATOM 1835 C CA . ASN B 1 117 ? -2.318 3.184 8.281 1 98.56 117 ASN B CA 1
ATOM 1836 C C . ASN B 1 117 ? -1.496 4.426 7.949 1 98.56 117 ASN B C 1
ATOM 1838 O O . ASN B 1 117 ? -2.047 5.516 7.785 1 98.56 117 ASN B O 1
ATOM 1842 N N . GLY B 1 118 ? -0.211 4.215 7.82 1 98.56 118 GLY B N 1
ATOM 1843 C CA . GLY B 1 118 ? 0.68 5.32 7.512 1 98.56 118 GLY B CA 1
ATOM 1844 C C . GLY B 1 118 ? 0.7 5.676 6.039 1 98.56 118 GLY B C 1
ATOM 1845 O O . GLY B 1 118 ? 0.512 4.812 5.18 1 98.56 118 GLY B O 1
ATOM 1846 N N . PHE B 1 119 ? 0.933 6.918 5.73 1 98.81 119 PHE B N 1
ATOM 1847 C CA . PHE B 1 119 ? 1.104 7.41 4.371 1 98.81 119 PHE B CA 1
ATOM 1848 C C . PHE B 1 119 ? 1.91 8.703 4.359 1 98.81 119 PHE B C 1
ATOM 1850 O O . PHE B 1 119 ? 2.109 9.328 5.406 1 98.81 119 PHE B O 1
ATOM 1857 N N . CYS B 1 120 ? 2.377 9.07 3.213 1 98.56 120 CYS B N 1
ATOM 1858 C CA . CYS B 1 120 ? 3.117 10.32 3.053 1 98.56 120 CYS B CA 1
ATOM 1859 C C . CYS B 1 120 ? 2.295 11.352 2.287 1 98.56 120 CYS B C 1
ATOM 1861 O O . CYS B 1 120 ? 1.583 11 1.343 1 98.56 120 CYS B O 1
ATOM 1863 N N . LEU B 1 121 ? 2.424 12.531 2.729 1 98.5 121 LEU B N 1
ATOM 1864 C CA . LEU B 1 121 ? 1.813 13.672 2.066 1 98.5 121 LEU B CA 1
ATOM 1865 C C . LEU B 1 121 ? 2.881 14.625 1.53 1 98.5 121 LEU B C 1
ATOM 1867 O O . LEU B 1 121 ? 3.807 15 2.254 1 98.5 121 LEU B O 1
ATOM 1871 N N . MET B 1 122 ? 2.764 14.922 0.265 1 97 122 MET B N 1
ATOM 1872 C CA . MET B 1 122 ? 3.723 15.836 -0.349 1 97 122 MET B CA 1
ATOM 1873 C C . MET B 1 122 ? 3.012 17.031 -0.982 1 97 122 MET B C 1
ATOM 1875 O O . MET B 1 122 ? 1.971 16.859 -1.623 1 97 122 MET B O 1
ATOM 1879 N N . GLY B 1 123 ? 3.539 18.172 -0.777 1 96 123 GLY B N 1
ATOM 1880 C CA . GLY B 1 123 ? 3.064 19.375 -1.439 1 96 123 GLY B CA 1
ATOM 1881 C C . GLY B 1 123 ? 3.631 19.547 -2.836 1 96 123 GLY B C 1
ATOM 1882 O O . GLY B 1 123 ? 4.336 18.672 -3.34 1 96 123 GLY B O 1
ATOM 1883 N N . PRO B 1 124 ? 3.156 20.672 -3.486 1 90.31 124 PRO B N 1
ATOM 1884 C CA . PRO B 1 124 ? 3.619 20.938 -4.852 1 90.31 124 PRO B CA 1
ATOM 1885 C C . PRO B 1 124 ? 5.117 21.234 -4.922 1 90.31 124 PRO B C 1
ATOM 1887 O O . PRO B 1 124 ? 5.691 21.734 -3.957 1 90.31 124 PRO B O 1
ATOM 1890 N N . ARG B 1 125 ? 5.797 20.875 -6.035 1 76.69 125 ARG B N 1
ATOM 1891 C CA . ARG B 1 125 ? 7.199 21.188 -6.273 1 76.69 125 ARG B CA 1
ATOM 1892 C C . ARG B 1 125 ? 7.359 22.625 -6.781 1 76.69 125 ARG B C 1
ATOM 1894 O O . ARG B 1 125 ? 6.465 23.156 -7.441 1 76.69 125 ARG B O 1
#

Foldseek 3Di:
DDDAEEDEDQDVVLVQLLCCQQPNWDFDDDPDPQKTWIDDPRHIYMYGHDHFFPCPDPPDPTGQAQAADDAPDEEEDEDADQVVSVVSQVVSQKAWDDWDDDPPAWTKTWIGHNSNHIYMYTYDD/DDDAEEDEDQDVVLVQLLCCQQPNWDFDDDPDPQKTWTDDPHHIYMYGHDHFFPCPDPPDPTGQAQAADDAPDEEEDEDADQVVSVVSQVVSQKAWDDWDDDPPAWTKTWIGHNSNHIYMYTYDD

Organism: NCBI:txid1123501

Radius of gyration: 17.53 Å; Cα contacts (8 Å, |Δi|>4): 583; chains: 2; bounding box: 42×48×39 Å

Solvent-accessible surface area (backbone atoms only — not comparable to full-atom values): 13188 Å² total; per-residue (Å²): 109,50,76,45,43,36,33,58,29,68,40,58,67,60,47,49,49,39,44,25,66,40,73,56,35,41,81,71,47,59,93,44,97,55,32,38,34,29,36,46,85,89,44,62,41,34,41,34,51,44,53,71,57,40,66,70,48,94,86,52,90,60,43,38,66,50,53,78,51,75,45,52,39,26,46,38,36,35,34,80,56,46,67,62,36,53,51,33,29,49,74,61,53,26,45,76,78,43,76,44,79,51,90,98,48,52,32,36,31,42,31,25,45,70,53,17,50,34,35,36,41,30,28,57,125,108,49,76,44,44,37,33,59,29,68,40,58,68,61,48,50,49,39,43,26,66,41,72,57,36,39,84,71,46,59,93,45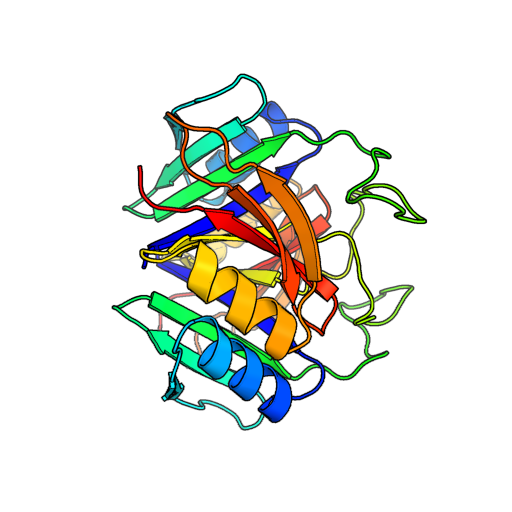,97,54,33,38,34,30,35,43,87,88,44,63,40,32,40,33,49,46,54,71,57,41,69,69,48,93,85,52,91,58,45,39,67,51,53,78,52,76,44,52,39,24,46,39,38,37,36,82,56,46,69,62,34,52,53,33,29,49,74,60,52,27,46,77,78,44,74,44,78,50,90,98,47,53,31,35,30,43,32,25,45,70,53,16,50,35,32,36,41,31,27,56,125

pLDDT: mean 96.99, std 3.5, range [76.62, 98.94]

Secondary structure (DSSP, 8-state):
-EEEEEEEES-HHHHHHHHHHHH--EEEEEEETTEEEEEETTEEEEEEE--TTS-SSTT-SS----SS---SEEEEEE-S-HHHHHHHHHHTT-EEEEEE--TTS--EEEEE-TTS-EEEEE---/-EEEEEEEES-HHHHHHHHHHHH--EEEEEEETTEEEEEETTEEEEEEE--TTS-SSTT-SS----SS---SEEEEEE-S-HHHHHHHHHHTT-EEEEEE--TTS--EEEEE-TTS-EEEEE---

Sequence (250 aa):
MKMSVTIDVPDLSAGLAFSGDVFGFTERARPIPVYVVLEKDGITLGLMQKEAGSKPFPGAATGRDYARHWTPVHVDIHVEDFDATIDRLRAAGGTVEQEWNTPGRPATAFCADPFGNGFCLMGPRMKMSVTIDVPDLSAGLAFSGDVFGFTERARPIPVYVVLEKDGITLGLMQKEAGSKPFPGAATGRDYARHWTPVHVDIHVEDFDATIDRLRAAGGTVEQEWNTPGRPATAFCADPFGNGFCLMGPR

Nearest PDB structures (foldseek):
  4pav-assembly2_B  TM=7.043E-01  e=2.001E-08  Staphylococcus aureus
  3r4q-assembly3_E-2  TM=6.587E-01  e=3.008E-07  Agrobacterium fabrum str. C58
  4gym-assembly1_B  TM=7.637E-01  e=2.122E-06  Conexibacter woesei DSM 14684
  4gym-assembly1_A  TM=7.751E-01  e=6.599E-06  Conexibacter woesei DSM 14684
  2qnt-assembly1_A-2  TM=7.362E-01  e=5.128E-06  Agrobacterium fabrum str. C58